Protein AF-A0A132ALQ1-F1 (afdb_monomer)

Mean predicted aligned error: 10.93 Å

Organism: Sarcoptes scabiei (NCBI:txid52283)

Nearest PDB structures (foldseek):
  4yn0-assembly1_B  TM=3.050E-01  e=9.646E+00  Mus musculus

Foldseek 3Di:
DVVLVVLLVCLLVDDCPPDDPVPLQVVLVVLLCLLLDPDCQQPAQDPPVRDGVNNSSVSSVVSNVVDPNSVVSSCVHDDPVSVVSSCVVCPVCVLVVLLVVLVVLLVVLVVVVPFQVDDDPDDDPVNVVVVVVSLVSLQVSLVVLQVCLVPDDPVCLVVVVVCLVSLVVSLPRRSHHPVSSVSSVVSSCSSVVVVVVVVVVD

Radius of gyration: 20.05 Å; Cα contacts (8 Å, |Δi|>4): 166; chains: 1; bounding box: 43×48×50 Å

InterPro domains:
  IPR021906 SWI/SNF-like complex subunit BAF250/Osa [PTHR12656] (2-87)
  IPR033388 SWI/SNF-like complex subunit BAF250, C-terminal [PF12031] (2-87)

Sequence (202 aa):
MNCFVTLSNLSAFLDLTGLSDKIILPLLDGLLHWAICSSAYACDPLPPDNLSCRLQALEILSKLSIKKSNIDLLLATPPFERIETLIILHLDGSIINLIKFIEQCEALNMARGMNYIKPFIYADQQAKDIAQQDLYRFKVAANTIKTLASNCEQSDLCLLKKFENRIVNLAMSPFIHPDVIAILADLAFIITDNHAMIKTKQ

Structure (mmCIF, N/CA/C/O backbone):
data_AF-A0A132ALQ1-F1
#
_entry.id   AF-A0A132ALQ1-F1
#
loop_
_atom_site.group_PDB
_atom_site.id
_atom_site.type_symbol
_atom_site.label_atom_id
_atom_site.label_alt_id
_atom_site.label_comp_id
_atom_site.label_asym_id
_atom_site.label_entity_id
_atom_site.label_seq_id
_atom_site.pdbx_PDB_ins_code
_atom_site.Cartn_x
_atom_site.Cartn_y
_atom_site.Cartn_z
_atom_site.occupancy
_atom_site.B_iso_or_equiv
_atom_site.auth_seq_id
_atom_site.auth_comp_id
_atom_site.auth_asym_id
_atom_site.auth_atom_id
_atom_site.pdbx_PDB_model_num
ATOM 1 N N . MET A 1 1 ? 0.570 -4.724 24.829 1.00 54.47 1 MET A N 1
ATOM 2 C CA . MET A 1 1 ? 1.583 -4.972 23.782 1.00 54.47 1 MET A CA 1
ATOM 3 C C . MET A 1 1 ? 1.299 -6.263 23.001 1.00 54.47 1 MET A C 1
ATOM 5 O O . MET A 1 1 ? 1.156 -6.180 21.793 1.00 54.47 1 MET A O 1
ATOM 9 N N . ASN A 1 2 ? 1.051 -7.412 23.648 1.00 71.31 2 ASN A N 1
ATOM 10 C CA . ASN A 1 2 ? 0.762 -8.685 22.947 1.00 71.31 2 ASN A CA 1
ATOM 11 C C . ASN A 1 2 ? -0.556 -8.714 22.138 1.00 71.31 2 ASN A C 1
ATOM 13 O O . ASN A 1 2 ? -0.670 -9.472 21.175 1.00 71.31 2 ASN A O 1
ATOM 17 N N . CYS A 1 3 ? -1.552 -7.888 22.489 1.00 81.06 3 CYS A N 1
ATOM 18 C CA . CYS A 1 3 ? -2.824 -7.836 21.754 1.00 81.06 3 CYS A CA 1
ATOM 19 C C . CYS A 1 3 ? -2.663 -7.332 20.310 1.00 81.06 3 CYS A C 1
ATOM 21 O O . CYS A 1 3 ? -3.300 -7.868 19.417 1.00 81.06 3 CYS A O 1
ATOM 23 N N . PHE A 1 4 ? -1.795 -6.347 20.054 1.00 82.56 4 PHE A N 1
ATOM 24 C CA . PHE A 1 4 ? -1.574 -5.849 18.690 1.00 82.56 4 PHE A CA 1
ATOM 25 C C . PHE A 1 4 ? -0.851 -6.878 17.823 1.00 82.56 4 PHE A C 1
ATOM 27 O O . PHE A 1 4 ? -1.264 -7.122 16.696 1.00 82.56 4 PHE A O 1
ATOM 34 N N . VAL A 1 5 ? 0.161 -7.552 18.372 1.00 83.50 5 VAL A N 1
ATOM 35 C CA . VAL A 1 5 ? 0.892 -8.615 17.666 1.00 83.50 5 VAL A CA 1
ATOM 36 C C . VAL A 1 5 ? -0.035 -9.780 17.309 1.00 83.50 5 VAL A C 1
ATOM 38 O O . VAL A 1 5 ? -0.083 -10.220 16.162 1.00 83.50 5 VAL A O 1
ATOM 41 N N . THR A 1 6 ? -0.828 -10.255 18.273 1.00 85.00 6 THR A N 1
ATOM 42 C CA . THR A 1 6 ? -1.810 -11.326 18.025 1.00 85.00 6 THR A CA 1
ATOM 43 C C . THR A 1 6 ? -2.861 -10.901 17.004 1.00 85.00 6 THR A C 1
ATOM 45 O O . THR A 1 6 ? -3.165 -11.663 16.087 1.00 85.00 6 THR A O 1
ATOM 48 N N . LEU A 1 7 ? -3.363 -9.670 17.095 1.00 85.94 7 LEU A N 1
ATOM 49 C CA . LEU A 1 7 ? -4.349 -9.158 16.153 1.00 85.94 7 LEU A CA 1
ATOM 50 C C . LEU A 1 7 ? -3.762 -8.919 14.752 1.00 85.94 7 LEU A C 1
ATOM 52 O O . LEU A 1 7 ? -4.453 -9.168 13.771 1.00 85.94 7 LEU A O 1
ATOM 56 N N . SER A 1 8 ? -2.488 -8.536 14.632 1.00 86.62 8 SER A N 1
ATOM 57 C CA . SER A 1 8 ? -1.768 -8.436 13.350 1.00 86.62 8 SER A CA 1
ATOM 58 C C . SER A 1 8 ? -1.633 -9.791 12.652 1.00 86.62 8 SER A C 1
ATOM 60 O O . SER A 1 8 ? -1.704 -9.872 11.424 1.00 86.62 8 SER A O 1
ATOM 62 N N . ASN A 1 9 ? -1.486 -10.875 13.415 1.00 86.38 9 ASN A N 1
ATOM 63 C CA . ASN A 1 9 ? -1.441 -12.225 12.854 1.00 86.38 9 ASN A CA 1
ATOM 64 C C . ASN A 1 9 ? -2.829 -12.726 12.431 1.00 86.38 9 ASN A C 1
ATOM 66 O O . ASN A 1 9 ? -2.957 -13.422 11.425 1.00 86.38 9 ASN A O 1
ATOM 70 N N . LEU A 1 10 ? -3.876 -12.358 13.173 1.00 86.75 10 LEU A N 1
ATOM 71 C CA . LEU A 1 10 ? -5.251 -12.772 12.880 1.00 86.75 10 LEU A CA 1
ATOM 72 C C . LEU A 1 10 ? -5.913 -11.933 11.779 1.00 86.75 10 LEU A C 1
ATOM 74 O O . LEU A 1 10 ? -6.746 -12.451 11.036 1.00 86.75 10 LEU A O 1
ATOM 78 N N . SER A 1 11 ? -5.544 -10.657 11.646 1.00 85.50 11 SER A N 1
ATOM 79 C CA . SER A 1 11 ? -6.193 -9.693 10.747 1.00 85.50 11 SER A CA 1
ATOM 80 C C . SER A 1 11 ? -6.171 -10.108 9.277 1.00 85.50 11 SER A C 1
ATOM 82 O O . SER A 1 11 ? -7.107 -9.790 8.551 1.00 85.50 11 SER A O 1
ATOM 84 N N . ALA A 1 12 ? -5.167 -10.878 8.845 1.00 81.62 12 ALA A N 1
ATOM 85 C CA . ALA A 1 12 ? -5.083 -11.401 7.480 1.00 81.62 12 ALA A CA 1
ATOM 86 C C . ALA A 1 12 ? -6.237 -12.361 7.124 1.00 81.62 12 ALA A C 1
ATOM 88 O O . ALA A 1 12 ? -6.649 -12.440 5.968 1.00 81.62 12 ALA A O 1
ATOM 89 N N . PHE A 1 13 ? -6.7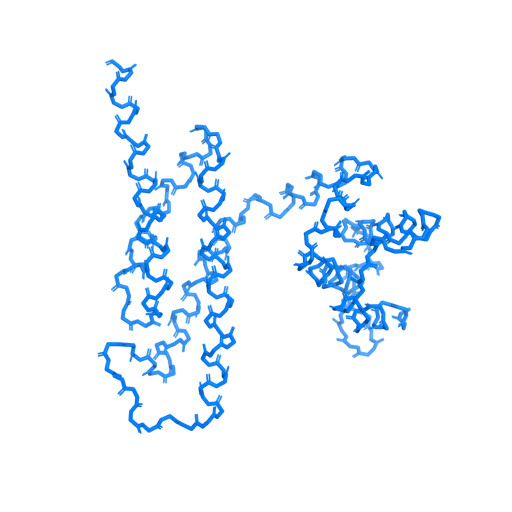81 -13.075 8.112 1.00 84.00 13 PHE A N 1
ATOM 90 C CA . PHE A 1 13 ? -7.867 -14.041 7.914 1.00 84.00 13 PHE A CA 1
ATOM 91 C C . PHE A 1 13 ? -9.229 -13.493 8.339 1.00 84.00 13 PHE A C 1
ATOM 93 O O . PHE A 1 13 ? -10.265 -14.028 7.941 1.00 84.00 13 PHE A O 1
ATOM 100 N N . LEU A 1 14 ? -9.242 -12.404 9.104 1.00 83.62 14 LEU A N 1
ATOM 101 C CA . LEU A 1 14 ? -10.430 -11.876 9.755 1.00 83.62 14 LEU A CA 1
ATOM 102 C C . LEU A 1 14 ? -11.401 -11.263 8.732 1.00 83.62 14 LEU A C 1
ATOM 104 O O . LEU A 1 14 ? -11.031 -10.436 7.898 1.00 83.62 14 LEU A O 1
ATOM 108 N N . ASP A 1 15 ? -12.644 -11.738 8.727 1.00 83.75 15 ASP A N 1
ATOM 109 C CA . ASP A 1 15 ? -13.763 -11.127 8.001 1.00 83.75 15 ASP A CA 1
ATOM 110 C C . ASP A 1 15 ? -14.716 -10.524 9.030 1.00 83.75 15 ASP A C 1
ATOM 112 O O . ASP A 1 15 ? -15.222 -11.238 9.898 1.00 83.75 15 ASP A O 1
ATOM 116 N N . LEU A 1 16 ? -14.905 -9.209 8.978 1.00 81.06 16 LEU A N 1
ATOM 117 C CA . LEU A 1 16 ? -15.698 -8.487 9.968 1.00 81.06 16 LEU A CA 1
ATOM 118 C C . LEU A 1 16 ? -17.204 -8.644 9.719 1.00 81.06 16 LEU A C 1
ATOM 120 O O . LEU A 1 16 ? -17.983 -8.416 10.634 1.00 81.06 16 LEU A O 1
ATOM 124 N N . THR A 1 17 ? -17.627 -9.095 8.535 1.00 79.69 17 THR A N 1
ATOM 125 C CA . THR A 1 17 ? -19.053 -9.209 8.166 1.00 79.69 17 THR A CA 1
ATOM 126 C C . THR A 1 17 ? -19.861 -10.167 9.039 1.00 79.69 17 THR A C 1
ATOM 128 O O . THR A 1 17 ? -21.065 -9.985 9.194 1.00 79.69 17 THR A O 1
ATOM 131 N N . GLY A 1 18 ? -19.215 -11.187 9.611 1.00 77.81 18 GLY A N 1
ATOM 132 C CA . GLY A 1 18 ? -19.865 -12.191 10.458 1.00 77.81 18 GLY A CA 1
ATOM 133 C C . GLY A 1 18 ? -19.866 -11.869 11.955 1.00 77.81 18 GLY A C 1
ATOM 134 O O . GLY A 1 18 ? -20.357 -12.676 12.744 1.00 77.81 18 GLY A O 1
ATOM 135 N N . LEU A 1 19 ? -19.281 -10.743 12.372 1.00 83.62 19 LEU A N 1
ATOM 136 C CA . LEU A 1 19 ? -19.155 -10.371 13.782 1.00 83.62 19 LEU A CA 1
ATOM 137 C C . LEU A 1 19 ? -20.273 -9.411 14.210 1.00 83.62 19 LEU A C 1
ATOM 139 O O . LEU A 1 19 ? -20.909 -8.753 13.398 1.00 83.62 19 LEU A O 1
ATOM 143 N N . SER A 1 20 ? -20.531 -9.333 15.517 1.00 84.19 20 SER A N 1
ATOM 144 C CA . SER A 1 20 ? -21.487 -8.359 16.054 1.00 84.19 20 SER A CA 1
ATOM 145 C C . SER A 1 20 ? -20.884 -6.954 16.063 1.00 84.19 20 SER A C 1
ATOM 147 O O . SER A 1 20 ? -19.728 -6.783 16.460 1.00 84.19 20 SER A O 1
ATOM 149 N N . ASP A 1 21 ? -21.698 -5.941 15.760 1.00 80.88 21 ASP A N 1
ATOM 150 C CA . ASP A 1 21 ? -21.329 -4.516 15.816 1.00 80.88 21 ASP A CA 1
ATOM 151 C C . ASP A 1 21 ? -20.694 -4.105 17.150 1.00 80.88 21 ASP A C 1
ATOM 153 O O . ASP A 1 21 ? -19.801 -3.262 17.193 1.00 80.88 21 ASP A O 1
ATOM 157 N N . LYS A 1 22 ? -21.089 -4.759 18.251 1.00 83.69 22 LYS A N 1
ATOM 158 C CA . LYS A 1 22 ? -20.521 -4.530 19.591 1.00 83.69 22 LYS A CA 1
ATOM 159 C C . LYS A 1 22 ? -19.030 -4.863 19.693 1.00 83.69 22 LYS A C 1
ATOM 161 O O . LYS A 1 22 ? -18.379 -4.401 20.621 1.00 83.69 22 LYS A O 1
ATOM 166 N N . ILE A 1 23 ? -18.508 -5.685 18.785 1.00 83.69 23 ILE A N 1
ATOM 167 C CA . ILE A 1 23 ? -17.098 -6.088 18.718 1.00 83.69 23 ILE A CA 1
ATOM 168 C C . ILE A 1 23 ? -16.389 -5.314 17.605 1.00 83.69 23 ILE A C 1
ATOM 170 O O . ILE A 1 23 ? -15.272 -4.844 17.806 1.00 83.69 23 ILE A O 1
ATOM 174 N N . ILE A 1 24 ? -17.045 -5.158 16.451 1.00 84.12 24 ILE A N 1
ATOM 175 C CA . ILE A 1 24 ? -16.474 -4.487 15.277 1.00 84.12 24 ILE A CA 1
ATOM 176 C C . ILE A 1 24 ? -16.201 -3.013 15.576 1.00 84.12 24 ILE A C 1
ATOM 178 O O . ILE A 1 24 ? -15.091 -2.545 15.331 1.00 84.12 24 ILE A O 1
ATOM 182 N N . LEU A 1 25 ? -17.182 -2.295 16.136 1.00 83.75 25 LEU A N 1
ATOM 183 C CA . LEU A 1 25 ? -17.068 -0.852 16.343 1.00 83.75 25 LEU A CA 1
ATOM 184 C C . LEU A 1 25 ? -15.924 -0.497 17.304 1.00 83.75 25 LEU A C 1
ATOM 186 O O . LEU A 1 25 ? -15.069 0.279 16.893 1.00 83.75 25 LEU A O 1
ATOM 190 N N . PRO A 1 26 ? -15.798 -1.083 18.516 1.00 86.62 26 PRO A N 1
ATOM 191 C CA . PRO A 1 26 ? -14.673 -0.765 19.399 1.00 86.62 26 PRO A CA 1
ATOM 192 C C . PRO A 1 26 ? -13.316 -1.186 18.829 1.00 86.62 26 PRO A C 1
ATOM 194 O O . PRO A 1 26 ? -12.302 -0.549 19.115 1.00 86.62 26 PRO A O 1
ATOM 197 N N . LEU A 1 27 ? -13.280 -2.259 18.030 1.00 86.00 27 LEU A N 1
ATOM 198 C CA . LEU A 1 27 ? -12.052 -2.719 17.391 1.00 86.00 27 LEU A CA 1
ATOM 199 C C . LEU A 1 27 ? -11.568 -1.715 16.338 1.00 86.00 27 LEU A C 1
ATOM 201 O O . LEU A 1 27 ? -10.418 -1.282 16.396 1.00 86.00 27 LEU A O 1
ATOM 205 N N . LEU A 1 28 ? -12.436 -1.338 15.395 1.00 85.00 28 LEU A N 1
ATOM 206 C CA . LEU A 1 28 ? -12.108 -0.369 14.347 1.00 85.00 28 LEU A CA 1
ATOM 207 C C . LEU A 1 28 ? -11.839 1.019 14.935 1.00 85.00 28 LEU A C 1
ATOM 209 O O . LEU A 1 28 ? -10.852 1.654 14.568 1.00 85.00 28 LEU A O 1
ATOM 213 N N . ASP A 1 29 ? -12.651 1.448 15.901 1.00 85.31 29 ASP A N 1
ATOM 214 C CA . ASP A 1 29 ? -12.496 2.723 16.600 1.00 85.31 29 ASP A CA 1
ATOM 215 C C . ASP A 1 29 ? -11.148 2.817 17.329 1.00 85.31 29 ASP A C 1
ATOM 217 O O . ASP A 1 29 ? -10.421 3.807 17.192 1.00 85.31 29 ASP A O 1
ATOM 221 N N . GLY A 1 30 ? -10.766 1.749 18.036 1.00 86.69 30 GLY A N 1
ATOM 222 C CA . GLY A 1 30 ? -9.468 1.638 18.689 1.00 86.69 30 GLY A CA 1
ATOM 223 C C . GLY A 1 30 ? -8.313 1.669 17.688 1.00 86.69 30 GLY A C 1
ATOM 224 O O . GLY A 1 30 ? -7.371 2.438 17.868 1.00 86.69 30 GLY A O 1
ATOM 225 N N . LEU A 1 31 ? -8.377 0.881 16.611 1.00 86.81 31 LEU A N 1
ATOM 226 C CA . LEU A 1 31 ? -7.325 0.849 15.587 1.00 86.81 31 LEU A CA 1
ATOM 227 C C . LEU A 1 31 ? -7.135 2.210 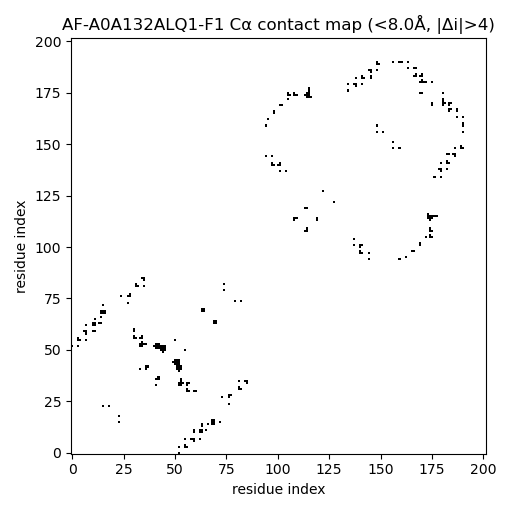14.906 1.00 86.81 31 LEU A C 1
ATOM 229 O O . LEU A 1 31 ? -5.999 2.658 14.757 1.00 86.81 31 LEU A O 1
ATOM 233 N N . LEU A 1 32 ? -8.230 2.891 14.556 1.00 84.62 32 LEU A N 1
ATOM 234 C CA . LEU A 1 32 ? -8.196 4.241 13.991 1.00 84.62 32 LEU A CA 1
ATOM 235 C C . LEU A 1 32 ? -7.618 5.255 14.982 1.00 84.62 32 LEU A C 1
ATOM 237 O O . LEU A 1 32 ? -6.792 6.082 14.602 1.00 84.62 32 LEU A O 1
ATOM 241 N N . HIS A 1 33 ? -8.004 5.176 16.261 1.00 85.69 33 HIS A N 1
ATOM 242 C CA . HIS A 1 33 ? -7.431 6.026 17.302 1.00 85.69 33 HIS A CA 1
ATOM 243 C C . HIS A 1 33 ? -5.910 5.852 17.388 1.00 85.69 33 HIS A C 1
ATOM 245 O O . HIS A 1 33 ? -5.177 6.835 17.306 1.00 85.69 33 HIS A O 1
ATOM 251 N N . TRP A 1 34 ? -5.419 4.613 17.489 1.00 85.69 34 TRP A N 1
ATOM 252 C CA . TRP A 1 34 ? -3.985 4.330 17.602 1.00 85.69 34 TRP A CA 1
ATOM 253 C C . TRP A 1 34 ? -3.186 4.661 16.335 1.00 85.69 34 TRP A C 1
ATOM 255 O O . TRP A 1 34 ? -2.007 4.993 16.444 1.00 85.69 34 TRP A O 1
ATOM 265 N N . ALA A 1 35 ? -3.807 4.622 15.153 1.00 81.06 35 ALA A N 1
ATOM 266 C CA . ALA A 1 35 ? -3.164 5.004 13.895 1.00 81.06 35 ALA A CA 1
ATOM 267 C C . ALA A 1 35 ? -2.870 6.516 13.802 1.00 81.06 35 ALA A C 1
ATOM 269 O O . ALA A 1 35 ? -1.857 6.906 13.223 1.00 81.06 35 ALA A O 1
ATOM 270 N N . ILE A 1 36 ? -3.726 7.360 14.386 1.00 80.06 36 ILE A N 1
ATOM 271 C CA . ILE A 1 36 ? -3.627 8.832 14.296 1.00 80.06 36 ILE A CA 1
ATOM 272 C C . ILE A 1 36 ? -3.024 9.438 15.573 1.00 80.06 36 ILE A C 1
ATOM 274 O O . ILE A 1 36 ? -2.548 10.572 15.567 1.00 80.06 36 ILE A O 1
ATOM 278 N N . CYS A 1 37 ? -3.025 8.692 16.680 1.00 81.56 37 CYS A N 1
ATOM 279 C CA . CYS A 1 37 ? -2.567 9.176 17.975 1.00 81.56 37 CYS A CA 1
ATOM 280 C C . CYS A 1 37 ? -1.122 9.702 17.911 1.00 81.56 37 CYS A C 1
ATOM 282 O O . CYS A 1 37 ? -0.186 8.977 17.572 1.00 81.56 37 CYS A O 1
ATOM 284 N N . SER A 1 38 ? -0.945 10.970 18.284 1.00 73.94 38 SER A N 1
ATOM 285 C CA . SER A 1 38 ? 0.346 11.666 18.368 1.00 73.94 38 SER A CA 1
ATOM 286 C C . SER A 1 38 ? 1.041 11.499 19.725 1.00 73.94 38 SER A C 1
ATOM 288 O O . SER A 1 38 ? 2.097 12.083 19.958 1.00 73.94 38 SER A O 1
ATOM 290 N N . SER A 1 39 ? 0.465 10.701 20.629 1.00 80.81 39 SER A N 1
ATOM 291 C CA . SER A 1 39 ? 1.045 10.420 21.943 1.00 80.81 39 SER A CA 1
ATOM 292 C C . SER A 1 39 ? 2.406 9.732 21.819 1.00 80.81 39 SER A C 1
ATOM 294 O O . SER A 1 39 ? 2.583 8.837 20.989 1.00 80.81 39 SER A O 1
ATOM 296 N N . ALA A 1 40 ? 3.342 10.083 22.707 1.00 74.06 40 ALA A N 1
ATOM 297 C CA . ALA A 1 40 ? 4.637 9.410 22.827 1.00 74.06 40 ALA A CA 1
ATOM 298 C C . ALA A 1 40 ? 4.467 7.887 22.993 1.00 74.06 40 ALA A C 1
ATOM 300 O O . ALA A 1 40 ? 5.130 7.112 22.321 1.00 74.06 40 ALA A O 1
ATOM 301 N N . TYR A 1 41 ? 3.451 7.439 23.741 1.00 72.19 41 TYR A N 1
ATOM 302 C CA . TYR A 1 41 ? 3.136 6.012 23.904 1.00 72.19 41 TYR A CA 1
ATOM 303 C C . TYR A 1 41 ? 2.716 5.291 22.610 1.00 72.19 41 TYR A C 1
ATOM 305 O O . TYR A 1 41 ? 2.817 4.067 22.527 1.00 72.19 41 TYR A O 1
ATOM 313 N N . ALA A 1 42 ? 2.194 6.021 21.621 1.00 70.12 42 ALA A N 1
ATOM 314 C CA . ALA A 1 42 ? 1.789 5.460 20.335 1.00 70.12 42 ALA A CA 1
ATOM 315 C C . ALA A 1 42 ? 2.937 5.474 19.314 1.00 70.12 42 ALA A C 1
ATOM 317 O O . ALA A 1 42 ? 3.024 4.570 18.478 1.00 70.12 42 ALA A O 1
ATOM 318 N N . CYS A 1 43 ? 3.795 6.495 19.388 1.00 71.00 43 CYS A N 1
ATOM 319 C CA . CYS A 1 43 ? 4.892 6.742 18.457 1.00 71.00 43 CYS A CA 1
ATOM 320 C C . CYS A 1 43 ? 6.200 6.055 18.856 1.00 71.00 43 CYS A C 1
ATOM 322 O O . CYS A 1 43 ? 6.954 5.657 17.966 1.00 71.00 43 CYS A O 1
ATOM 324 N N . ASP A 1 44 ? 6.463 5.905 20.152 1.00 77.88 44 ASP A N 1
ATOM 325 C CA . ASP A 1 44 ? 7.738 5.393 20.629 1.00 77.88 44 ASP A CA 1
ATOM 326 C C . ASP A 1 44 ? 7.863 3.887 20.349 1.00 77.88 44 ASP A C 1
ATOM 328 O O . ASP A 1 44 ? 6.911 3.120 20.553 1.00 77.88 44 ASP A O 1
ATOM 332 N N . PRO A 1 45 ? 9.028 3.437 19.851 1.00 73.69 45 PRO A N 1
ATOM 333 C CA . PRO A 1 45 ? 9.301 2.025 19.658 1.00 73.69 45 PRO A CA 1
ATOM 334 C C . PRO A 1 45 ? 9.333 1.331 21.022 1.00 73.69 45 PRO A C 1
ATOM 336 O O . PRO A 1 45 ? 10.165 1.636 21.876 1.00 73.69 45 PRO A O 1
ATOM 339 N N . LEU A 1 46 ? 8.417 0.387 21.230 1.00 68.38 46 LEU A N 1
ATOM 340 C CA . LEU A 1 46 ? 8.367 -0.388 22.464 1.00 68.38 46 LEU A CA 1
ATOM 341 C C . LEU A 1 46 ? 9.300 -1.612 22.333 1.00 68.38 46 LEU A C 1
ATOM 343 O O . LEU A 1 46 ? 9.193 -2.351 21.349 1.00 68.38 46 LEU A O 1
ATOM 347 N N . PRO A 1 47 ? 10.201 -1.870 23.298 1.00 62.34 47 PRO A N 1
ATOM 348 C CA . PRO A 1 47 ? 11.006 -3.092 23.317 1.00 62.34 47 PRO A CA 1
ATOM 349 C C . PRO A 1 47 ? 10.118 -4.318 23.615 1.00 62.34 47 PRO A C 1
ATOM 351 O O . PRO A 1 47 ? 9.220 -4.211 24.456 1.00 62.34 47 PRO A O 1
ATOM 354 N N . PRO A 1 48 ? 10.329 -5.484 22.964 1.00 63.59 48 PRO A N 1
ATOM 355 C CA . PRO A 1 48 ? 11.560 -5.919 22.287 1.00 63.59 48 PRO A CA 1
ATOM 356 C C . PRO A 1 48 ? 11.625 -5.686 20.765 1.00 63.59 48 PRO A C 1
ATOM 358 O O . PRO A 1 48 ? 12.722 -5.690 20.216 1.00 63.59 48 PRO A O 1
ATOM 361 N N . ASP A 1 49 ? 10.492 -5.473 20.086 1.00 62.56 49 ASP A N 1
ATOM 362 C CA . ASP A 1 49 ? 10.426 -5.488 18.611 1.00 62.56 49 ASP A CA 1
ATOM 363 C C . ASP A 1 49 ? 10.745 -4.133 17.951 1.00 62.56 49 ASP A C 1
ATOM 365 O O . ASP A 1 49 ? 10.792 -4.035 16.727 1.00 62.56 49 ASP A O 1
ATOM 369 N N . ASN A 1 50 ? 10.958 -3.067 18.735 1.00 68.19 50 ASN A N 1
ATOM 370 C CA . ASN A 1 50 ? 11.159 -1.689 18.259 1.00 68.19 50 ASN A CA 1
ATOM 371 C C . ASN A 1 50 ? 10.053 -1.175 17.307 1.00 68.19 50 ASN A C 1
ATOM 373 O O . ASN A 1 50 ? 10.247 -0.200 16.580 1.00 68.19 50 ASN A O 1
ATOM 377 N N . LEU A 1 51 ? 8.873 -1.798 17.319 1.00 71.69 51 LEU A N 1
ATOM 378 C CA . LEU A 1 51 ? 7.721 -1.381 16.524 1.00 71.69 51 LEU A CA 1
ATOM 379 C C . LEU A 1 51 ? 6.778 -0.539 17.378 1.00 71.69 51 LEU A C 1
ATOM 381 O O . LEU A 1 51 ? 6.313 -0.976 18.432 1.00 71.69 51 LEU A O 1
ATOM 385 N N . SER A 1 52 ? 6.454 0.659 16.898 1.00 82.12 52 SER A N 1
ATOM 386 C CA . SER A 1 52 ? 5.498 1.537 17.568 1.00 82.12 52 SER A CA 1
ATOM 387 C C . SER A 1 52 ? 4.066 1.008 17.442 1.00 82.12 52 SER A C 1
ATOM 389 O O . SER A 1 52 ? 3.711 0.351 16.456 1.00 82.12 52 SER A O 1
ATOM 391 N N . CYS A 1 53 ? 3.215 1.303 18.430 1.00 81.62 53 CYS A N 1
ATOM 392 C CA . CYS A 1 53 ? 1.798 0.917 18.394 1.00 81.62 53 CYS A CA 1
ATOM 393 C C . CYS A 1 53 ? 1.096 1.480 17.151 1.00 81.62 53 CYS A C 1
ATOM 395 O O . CYS A 1 53 ? 0.244 0.810 16.570 1.00 81.62 53 CYS A O 1
ATOM 397 N N . ARG A 1 54 ? 1.502 2.675 16.704 1.00 82.56 54 ARG A N 1
ATOM 398 C CA . ARG A 1 54 ? 1.002 3.297 15.476 1.00 82.56 54 ARG A CA 1
ATOM 399 C C . ARG A 1 54 ? 1.277 2.442 14.239 1.00 82.56 54 ARG A C 1
ATOM 401 O O . ARG A 1 54 ? 0.380 2.230 13.429 1.00 82.56 54 ARG A O 1
ATOM 408 N N . LEU A 1 55 ? 2.501 1.929 14.095 1.00 80.62 55 LEU A N 1
ATOM 409 C CA . LEU A 1 55 ? 2.866 1.079 12.957 1.00 80.62 55 LEU A CA 1
ATOM 410 C C . LEU A 1 55 ? 2.127 -0.260 12.987 1.00 80.62 55 LEU A C 1
ATOM 412 O O . LEU A 1 55 ? 1.650 -0.708 11.950 1.00 80.62 55 LEU A O 1
ATOM 416 N N . GLN A 1 56 ? 1.968 -0.862 14.167 1.00 85.19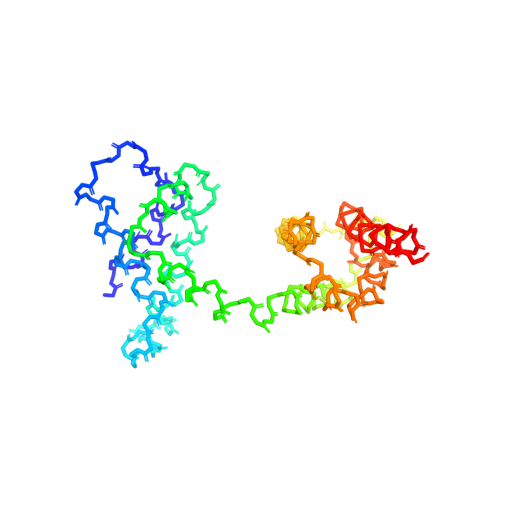 56 GLN A N 1
ATOM 417 C CA . GLN A 1 56 ? 1.214 -2.110 14.312 1.00 85.19 56 GLN A CA 1
ATOM 418 C C . GLN A 1 56 ? -0.275 -1.914 13.984 1.00 85.19 56 GLN A C 1
ATOM 420 O O . GLN A 1 56 ? -0.864 -2.736 13.286 1.00 85.19 56 GLN A O 1
ATOM 425 N N . ALA A 1 57 ? -0.880 -0.804 14.423 1.00 86.06 57 ALA A N 1
ATOM 426 C CA . ALA A 1 57 ? -2.254 -0.453 14.066 1.00 86.06 57 ALA A CA 1
ATOM 427 C C . ALA A 1 57 ? -2.419 -0.254 12.549 1.00 86.06 57 ALA A C 1
ATOM 429 O O . ALA A 1 57 ? -3.367 -0.776 11.965 1.00 86.06 57 ALA A O 1
ATOM 430 N N . LEU A 1 58 ? -1.471 0.427 11.893 1.00 82.44 58 LEU A N 1
ATOM 431 C CA . LEU A 1 58 ? -1.468 0.589 10.435 1.00 82.44 58 LEU A CA 1
ATOM 432 C C . LEU A 1 58 ? -1.288 -0.740 9.693 1.00 82.44 58 LEU A C 1
ATOM 434 O O . LEU A 1 58 ? -1.949 -0.967 8.682 1.00 82.44 58 LEU A O 1
ATOM 438 N N . GLU A 1 59 ? -0.439 -1.640 10.188 1.00 83.81 59 GLU A N 1
ATOM 439 C CA . GLU A 1 59 ? -0.266 -2.972 9.604 1.00 83.81 59 GLU A CA 1
ATOM 440 C C . GLU A 1 59 ? -1.570 -3.778 9.668 1.00 83.81 59 GLU A C 1
ATOM 442 O O . GLU A 1 59 ? -1.995 -4.375 8.677 1.00 83.81 59 GLU A O 1
ATOM 447 N N . ILE A 1 60 ? -2.239 -3.751 10.821 1.00 86.75 60 ILE A N 1
ATOM 448 C CA . ILE A 1 60 ? -3.537 -4.396 11.015 1.00 86.75 60 ILE A CA 1
ATOM 449 C C . ILE A 1 60 ? -4.579 -3.812 10.063 1.00 86.75 60 ILE A C 1
ATOM 451 O O . ILE A 1 60 ? -5.268 -4.573 9.387 1.00 86.75 60 ILE A O 1
ATOM 455 N N . LEU A 1 61 ? -4.698 -2.483 10.002 1.00 84.88 61 LEU A N 1
ATOM 456 C CA . LEU A 1 61 ? -5.654 -1.817 9.118 1.00 84.88 61 LEU A CA 1
ATOM 457 C C . LEU A 1 61 ? -5.370 -2.138 7.647 1.00 84.88 61 LEU A C 1
ATOM 459 O O . LEU A 1 61 ? -6.304 -2.395 6.890 1.00 84.88 61 LEU A O 1
ATOM 463 N N . SER A 1 62 ? -4.096 -2.198 7.253 1.00 83.69 62 SER A N 1
ATOM 464 C CA . SER A 1 62 ? -3.671 -2.578 5.902 1.00 83.69 62 SER A CA 1
ATOM 465 C C . SER A 1 62 ? -4.092 -4.010 5.558 1.00 83.69 62 SER A C 1
ATOM 467 O O . SER A 1 62 ? -4.696 -4.242 4.512 1.00 83.69 62 SER A O 1
ATOM 469 N N . LYS A 1 63 ? -3.874 -4.965 6.473 1.00 85.31 63 LYS A N 1
ATOM 470 C CA . LYS A 1 63 ? -4.304 -6.365 6.310 1.00 85.31 63 LYS A CA 1
ATOM 471 C C . LYS A 1 63 ? -5.827 -6.500 6.248 1.00 85.31 63 LYS A C 1
ATOM 473 O O . LYS A 1 63 ? -6.336 -7.215 5.388 1.00 85.31 63 LYS A O 1
ATOM 478 N N . LEU A 1 64 ? -6.560 -5.788 7.107 1.00 85.56 64 LEU A N 1
ATOM 479 C CA . LEU A 1 64 ? -8.027 -5.783 7.078 1.00 85.56 64 LEU A CA 1
ATOM 480 C C . LEU A 1 64 ? -8.565 -5.197 5.768 1.00 85.56 64 LEU A C 1
ATOM 482 O O . LEU A 1 64 ? -9.519 -5.746 5.218 1.00 85.56 64 LEU A O 1
ATOM 486 N N . SER A 1 65 ? -7.920 -4.152 5.242 1.00 84.56 65 SER A N 1
ATOM 487 C CA . SER A 1 65 ? -8.297 -3.471 3.994 1.00 84.56 65 SER A CA 1
ATOM 488 C C . SER A 1 65 ? -8.092 -4.317 2.732 1.00 84.56 65 SER A C 1
ATOM 490 O O . SER A 1 65 ? -8.518 -3.921 1.654 1.00 84.56 65 SER A O 1
ATOM 492 N N . ILE A 1 66 ? -7.484 -5.504 2.828 1.00 83.94 66 ILE A N 1
ATOM 493 C CA . ILE A 1 66 ? -7.410 -6.437 1.694 1.00 83.94 66 ILE A CA 1
ATOM 494 C C . ILE A 1 66 ? -8.819 -6.915 1.299 1.00 83.94 66 ILE A C 1
ATOM 496 O O . ILE A 1 66 ? -9.091 -7.150 0.120 1.00 83.94 66 ILE A O 1
ATOM 500 N N . LYS A 1 67 ? -9.737 -7.041 2.268 1.00 83.06 67 LYS A N 1
ATOM 501 C CA . LYS A 1 67 ? -11.127 -7.439 2.016 1.00 83.06 67 LYS A CA 1
ATOM 502 C C . LYS A 1 67 ? -12.008 -6.204 1.845 1.00 83.06 67 LYS A C 1
ATOM 504 O O . LYS A 1 67 ? -12.109 -5.379 2.748 1.00 83.06 67 LYS A O 1
ATOM 509 N N . LYS A 1 68 ? -12.722 -6.124 0.717 1.00 80.94 68 LYS A N 1
ATOM 510 C CA . LYS A 1 68 ? -13.630 -5.004 0.410 1.00 80.94 68 LYS A CA 1
ATOM 511 C C . LYS A 1 68 ? -14.717 -4.807 1.473 1.00 80.94 68 LYS A C 1
ATOM 513 O O . LYS A 1 68 ? -14.980 -3.680 1.866 1.00 80.94 68 LYS A O 1
ATOM 518 N N . SER A 1 69 ? -15.268 -5.899 1.998 1.00 83.25 69 SER A N 1
ATOM 519 C CA . SER A 1 69 ? -16.280 -5.859 3.056 1.00 83.25 69 SER A CA 1
ATOM 520 C C . SER A 1 69 ? -15.799 -5.157 4.331 1.00 83.25 69 SER A C 1
ATOM 522 O O . SER A 1 69 ? -16.540 -4.397 4.947 1.00 83.25 69 SER A O 1
ATOM 524 N N . ASN A 1 70 ? -14.538 -5.374 4.710 1.00 85.31 70 ASN A N 1
ATOM 525 C CA . ASN A 1 70 ? -13.926 -4.715 5.858 1.00 85.31 70 ASN A CA 1
ATOM 526 C C . ASN A 1 70 ? -13.697 -3.217 5.594 1.00 85.31 70 ASN A C 1
ATOM 528 O O . ASN A 1 70 ? -13.797 -2.431 6.531 1.00 85.31 70 ASN A O 1
ATOM 532 N N . ILE A 1 71 ? -13.408 -2.817 4.346 1.00 82.81 71 ILE A N 1
ATOM 533 C CA . ILE A 1 71 ? -13.281 -1.400 3.961 1.00 82.81 71 ILE A CA 1
ATOM 534 C C . ILE A 1 71 ? -14.631 -0.696 4.089 1.00 82.81 71 ILE A C 1
ATOM 536 O O . ILE A 1 71 ? -14.690 0.387 4.663 1.00 82.81 71 ILE A O 1
ATOM 540 N N . ASP A 1 72 ? -15.709 -1.314 3.607 1.00 84.44 72 ASP A N 1
ATOM 541 C CA . ASP A 1 72 ? -17.051 -0.730 3.695 1.00 84.44 72 ASP A CA 1
ATOM 542 C C . ASP A 1 72 ? -17.443 -0.489 5.165 1.00 84.44 72 ASP A C 1
ATOM 544 O O . ASP A 1 72 ? -17.960 0.572 5.514 1.00 84.44 72 ASP A O 1
ATOM 548 N N . LEU A 1 73 ? -17.106 -1.433 6.053 1.00 82.94 73 LEU A N 1
ATOM 549 C CA . LEU A 1 73 ? -17.296 -1.292 7.499 1.00 82.94 73 LEU A CA 1
ATOM 550 C C . LEU A 1 73 ? -16.382 -0.223 8.113 1.00 82.94 73 LEU A C 1
ATOM 552 O O . LEU A 1 73 ? -16.839 0.563 8.938 1.00 82.94 73 LEU A O 1
ATOM 556 N N . LEU A 1 74 ? -15.114 -0.150 7.694 1.00 82.56 74 LEU A N 1
ATOM 557 C CA . LEU A 1 74 ? -14.176 0.884 8.140 1.00 82.56 74 LEU A CA 1
ATOM 558 C C . LEU A 1 74 ? -14.703 2.283 7.800 1.00 82.56 74 LEU A C 1
ATOM 560 O O . LEU A 1 74 ? -14.735 3.144 8.674 1.00 82.56 74 LEU A O 1
ATOM 564 N N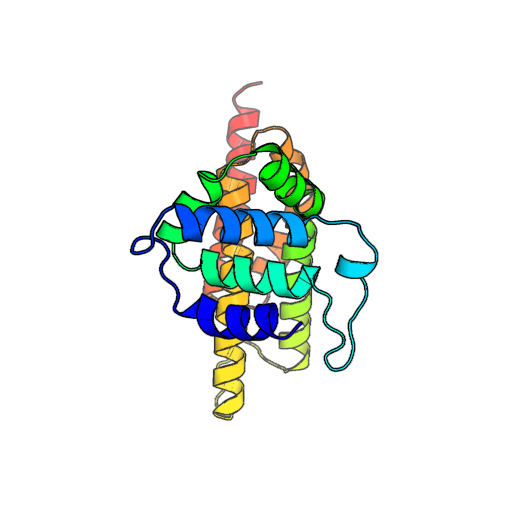 . LEU A 1 75 ? -15.182 2.480 6.571 1.00 78.88 75 LEU A N 1
ATOM 565 C CA . LEU A 1 75 ? -15.763 3.742 6.105 1.00 78.88 75 LEU A CA 1
ATOM 566 C C . LEU A 1 75 ? -17.106 4.066 6.772 1.00 78.88 75 LEU A C 1
ATOM 568 O O . LEU A 1 75 ? -17.442 5.237 6.927 1.00 78.88 75 LEU A O 1
ATOM 572 N N . ALA A 1 76 ? -17.858 3.049 7.200 1.00 80.31 76 ALA A N 1
ATOM 573 C CA . ALA A 1 76 ? -19.087 3.223 7.968 1.00 80.31 76 ALA A CA 1
ATOM 574 C C . ALA A 1 76 ? -18.839 3.553 9.454 1.00 80.31 76 ALA A C 1
ATOM 576 O O . ALA A 1 76 ? -19.793 3.871 10.167 1.00 80.31 76 ALA A O 1
ATOM 577 N N . THR A 1 77 ? -17.590 3.488 9.939 1.00 73.75 77 THR A N 1
ATOM 578 C CA . THR A 1 77 ? -17.269 3.750 11.351 1.00 73.75 77 THR A CA 1
ATOM 579 C C . THR A 1 77 ? -17.218 5.264 11.609 1.00 73.75 77 THR A C 1
ATOM 581 O O . THR A 1 77 ? -16.357 5.949 11.053 1.00 73.75 77 THR A O 1
ATOM 584 N N . PRO A 1 78 ? -18.088 5.831 12.464 1.00 67.62 78 PRO A N 1
ATOM 585 C CA . PRO A 1 78 ? -17.940 7.217 12.904 1.00 67.62 78 PRO A CA 1
ATOM 586 C C . PRO A 1 78 ? -16.734 7.350 13.853 1.00 67.62 78 PRO A C 1
ATOM 588 O O . PRO A 1 78 ? -16.454 6.407 14.597 1.00 67.62 78 PRO A O 1
ATOM 591 N N . PRO A 1 79 ? -16.052 8.511 13.932 1.00 68.56 79 PRO A N 1
ATOM 592 C CA . PRO A 1 79 ? -16.253 9.775 13.222 1.00 68.56 79 PRO A CA 1
ATOM 593 C C . PRO A 1 79 ? -15.400 9.906 11.947 1.00 68.56 79 PRO A C 1
ATOM 595 O O . PRO A 1 79 ? -14.216 9.563 11.930 1.00 68.56 79 PRO A O 1
ATOM 598 N N . PHE A 1 80 ? -15.988 10.513 10.912 1.00 69.38 80 PHE A N 1
ATOM 599 C CA . PHE A 1 80 ? -15.347 10.744 9.611 1.00 69.38 80 PHE A CA 1
ATOM 600 C C . PHE A 1 80 ? -14.073 11.602 9.703 1.00 69.38 80 PHE A C 1
ATOM 602 O O . PHE A 1 80 ? -13.106 11.327 9.000 1.00 69.38 80 PHE A O 1
ATOM 609 N N . GLU A 1 81 ? -14.020 12.552 10.644 1.00 66.38 81 GLU A N 1
ATOM 610 C CA . GLU A 1 81 ? -12.856 13.423 10.883 1.00 66.38 81 GLU A CA 1
ATOM 611 C C . GLU A 1 81 ? -11.553 12.641 11.111 1.00 66.38 81 GLU A C 1
ATOM 613 O O . GLU A 1 81 ? -10.475 13.087 10.724 1.00 66.38 81 GLU A O 1
ATOM 618 N N . ARG A 1 82 ? -11.621 11.447 11.720 1.00 67.56 82 ARG A N 1
ATOM 619 C CA . ARG A 1 82 ? -10.432 10.609 11.937 1.00 67.56 82 ARG A CA 1
ATOM 620 C C . ARG A 1 82 ? -9.949 9.968 10.644 1.00 67.56 82 ARG A C 1
ATOM 622 O O . ARG A 1 82 ? -8.750 9.958 10.381 1.00 67.56 82 ARG A O 1
ATOM 629 N N . ILE A 1 83 ? -10.870 9.470 9.827 1.00 67.56 83 ILE A N 1
ATOM 630 C CA . ILE A 1 83 ? -10.543 8.918 8.511 1.00 67.56 83 ILE A CA 1
ATOM 631 C C . ILE A 1 83 ? -9.944 10.022 7.642 1.00 67.56 83 ILE A C 1
ATOM 633 O O . ILE A 1 83 ? -8.892 9.817 7.049 1.00 67.56 83 ILE A O 1
ATOM 637 N N . GLU A 1 84 ? -10.545 11.209 7.655 1.00 65.56 84 GLU A N 1
ATOM 638 C CA . GLU A 1 84 ? -10.047 12.384 6.949 1.00 65.56 84 GLU A CA 1
ATOM 639 C C . GLU A 1 84 ? -8.659 12.805 7.445 1.00 65.56 84 GLU A C 1
ATOM 641 O O . GLU A 1 84 ? -7.767 13.014 6.636 1.00 65.56 84 GLU A O 1
ATOM 646 N N . THR A 1 85 ? -8.414 12.829 8.757 1.00 62.28 85 THR A N 1
ATOM 647 C CA . THR A 1 85 ? -7.093 13.165 9.314 1.00 62.28 85 THR A CA 1
ATOM 648 C C . THR A 1 85 ? -6.032 12.128 8.935 1.00 62.28 85 THR A C 1
ATOM 650 O O . THR A 1 85 ? -4.913 12.504 8.593 1.00 62.28 85 THR A O 1
ATOM 653 N N . LEU A 1 86 ? -6.366 10.830 8.952 1.00 65.50 86 LEU A N 1
ATOM 654 C CA . LEU A 1 86 ? -5.477 9.758 8.487 1.00 65.50 86 LEU A CA 1
ATOM 655 C C . LEU A 1 86 ? -5.157 9.947 7.001 1.00 65.50 86 LEU A C 1
ATOM 657 O O . LEU A 1 86 ? -3.997 9.915 6.602 1.00 65.50 86 LEU A O 1
ATOM 661 N N . ILE A 1 87 ? -6.188 10.185 6.197 1.00 65.50 87 ILE A N 1
ATOM 662 C CA . ILE A 1 87 ? -6.098 10.448 4.766 1.00 65.50 87 ILE A CA 1
ATOM 663 C C . ILE A 1 87 ? -5.208 11.678 4.527 1.00 65.50 87 ILE A C 1
ATOM 665 O O . ILE A 1 87 ? -4.159 11.522 3.919 1.00 65.50 87 ILE A O 1
ATOM 669 N N . ILE A 1 88 ? -5.517 12.849 5.085 1.00 59.69 88 ILE A N 1
ATOM 670 C CA . ILE A 1 88 ? -4.766 14.105 4.915 1.00 59.69 88 ILE A CA 1
ATOM 671 C C . ILE A 1 88 ? -3.301 13.968 5.356 1.00 59.69 88 ILE A C 1
ATOM 673 O O . ILE A 1 88 ? -2.403 14.260 4.566 1.00 59.69 88 ILE A O 1
ATOM 677 N N . LEU A 1 89 ? -3.036 13.444 6.564 1.00 57.78 89 LEU A N 1
ATOM 678 C CA . LEU A 1 89 ? -1.668 13.227 7.069 1.00 57.78 89 LEU A CA 1
ATOM 679 C C . LEU A 1 89 ? -0.825 12.358 6.129 1.00 57.78 89 LEU A C 1
ATOM 681 O O . LEU A 1 89 ? 0.393 12.530 6.047 1.00 57.78 89 LEU A O 1
ATOM 685 N N . HIS A 1 90 ? -1.456 11.406 5.440 1.00 59.44 90 HIS A N 1
ATOM 686 C CA . HIS A 1 90 ? -0.782 10.517 4.503 1.00 59.44 90 HIS A CA 1
ATOM 687 C C . HIS A 1 90 ? -0.838 11.002 3.044 1.00 59.44 90 HIS A C 1
ATOM 689 O O . HIS A 1 90 ? -0.002 10.567 2.247 1.00 59.44 90 HIS A O 1
ATOM 695 N N . LEU A 1 91 ? -1.754 11.909 2.682 1.00 60.19 91 LEU A N 1
ATOM 696 C CA . LEU A 1 91 ? -1.987 12.347 1.305 1.00 60.19 91 LEU A CA 1
ATOM 697 C C . LEU A 1 91 ? -1.122 13.513 0.845 1.00 60.19 91 LEU A C 1
ATOM 699 O O . LEU A 1 91 ? -0.752 13.480 -0.331 1.00 60.19 91 LEU A O 1
ATOM 703 N N . ASP A 1 92 ? -0.696 14.425 1.730 1.00 56.41 92 ASP A N 1
ATOM 704 C CA . ASP A 1 92 ? 0.095 15.636 1.394 1.00 56.41 92 ASP A CA 1
ATOM 705 C C . ASP A 1 92 ? 1.468 15.370 0.730 1.00 56.41 92 ASP A C 1
ATOM 707 O O . ASP A 1 92 ? 2.196 16.276 0.324 1.00 56.41 92 ASP A O 1
ATOM 711 N N . GLY A 1 93 ? 1.825 14.104 0.541 1.00 68.25 93 GLY A N 1
ATOM 712 C CA . GLY A 1 93 ? 2.907 13.671 -0.338 1.00 68.25 93 GLY A CA 1
ATOM 713 C C . GLY A 1 93 ? 2.739 12.238 -0.834 1.00 68.25 93 GLY A C 1
ATOM 714 O O . GLY A 1 93 ? 3.719 11.639 -1.270 1.00 68.25 93 GLY A O 1
ATOM 715 N N . SER A 1 94 ? 1.532 11.665 -0.759 1.00 75.25 94 SER A N 1
ATOM 716 C CA . SER A 1 94 ? 1.255 10.254 -1.080 1.00 75.25 94 SER A CA 1
ATOM 717 C C . SER A 1 94 ? 1.723 9.879 -2.483 1.00 75.25 94 SER A C 1
ATOM 719 O O . SER A 1 94 ? 2.516 8.956 -2.641 1.00 75.25 94 SER A O 1
ATOM 721 N N . ILE A 1 95 ? 1.307 10.644 -3.495 1.00 76.88 95 ILE A N 1
ATOM 722 C CA . ILE A 1 95 ? 1.686 10.436 -4.897 1.00 76.88 95 ILE A CA 1
ATOM 723 C C . ILE A 1 95 ? 3.210 10.494 -5.050 1.00 76.88 95 ILE A C 1
ATOM 725 O O . ILE A 1 95 ? 3.809 9.625 -5.676 1.00 76.88 95 ILE A O 1
ATOM 729 N N . ILE A 1 96 ? 3.860 11.478 -4.424 1.00 81.31 96 ILE A N 1
ATOM 730 C CA . ILE A 1 96 ? 5.319 11.645 -4.468 1.00 81.31 96 ILE A CA 1
ATOM 731 C C . ILE A 1 96 ? 6.016 10.441 -3.846 1.00 81.31 96 ILE A C 1
ATOM 733 O O . ILE A 1 96 ? 7.000 9.954 -4.399 1.00 81.31 96 ILE A O 1
ATOM 737 N N . ASN A 1 97 ? 5.522 9.973 -2.704 1.00 82.75 97 ASN A N 1
ATOM 738 C CA . ASN A 1 97 ? 6.078 8.841 -1.978 1.00 82.75 97 ASN A CA 1
ATOM 739 C C . ASN A 1 97 ? 5.868 7.531 -2.741 1.00 82.75 97 ASN A C 1
ATOM 741 O O . ASN A 1 97 ? 6.788 6.724 -2.795 1.00 82.75 97 ASN A O 1
ATOM 745 N N . LEU A 1 98 ? 4.715 7.347 -3.390 1.00 85.56 98 LEU A N 1
ATOM 746 C CA . LEU A 1 98 ? 4.446 6.193 -4.250 1.00 85.56 98 LEU A CA 1
ATOM 747 C C . LEU A 1 98 ? 5.344 6.200 -5.495 1.00 85.56 98 LEU A C 1
ATOM 749 O O . LEU A 1 98 ? 5.918 5.171 -5.834 1.00 85.56 98 LEU A O 1
ATOM 753 N N . ILE A 1 99 ? 5.545 7.356 -6.134 1.00 85.31 99 ILE A N 1
ATOM 754 C CA . ILE A 1 99 ? 6.478 7.481 -7.266 1.00 85.31 99 ILE A CA 1
ATOM 755 C C . ILE A 1 99 ? 7.915 7.212 -6.810 1.00 85.31 99 ILE A C 1
ATOM 757 O O . ILE A 1 99 ? 8.618 6.430 -7.440 1.00 85.31 99 ILE A O 1
ATOM 761 N N . LYS A 1 100 ? 8.343 7.796 -5.682 1.00 86.81 100 LYS A N 1
ATOM 762 C CA . LYS A 1 100 ? 9.665 7.526 -5.091 1.00 86.81 100 LYS A CA 1
ATOM 763 C C . LYS A 1 100 ? 9.844 6.050 -4.746 1.00 86.81 100 LYS A C 1
ATOM 765 O O . LYS A 1 100 ? 10.929 5.517 -4.940 1.00 86.81 100 LYS A O 1
ATOM 770 N N . PHE A 1 101 ? 8.802 5.391 -4.246 1.00 88.88 101 PHE A N 1
ATOM 771 C CA . PHE A 1 101 ? 8.828 3.958 -3.977 1.00 88.88 101 PHE A CA 1
ATOM 772 C C . PHE A 1 101 ? 9.080 3.162 -5.262 1.00 88.88 101 PHE A C 1
ATOM 774 O O . PHE A 1 101 ? 9.938 2.285 -5.253 1.00 88.88 101 PHE A O 1
ATOM 781 N N . ILE A 1 102 ? 8.405 3.497 -6.369 1.00 86.62 102 ILE A N 1
ATOM 782 C CA . ILE A 1 102 ? 8.613 2.843 -7.673 1.00 86.62 102 ILE A CA 1
ATOM 783 C C . ILE A 1 102 ? 10.031 3.114 -8.215 1.00 86.62 102 ILE A C 1
ATOM 785 O O . ILE A 1 102 ? 10.674 2.186 -8.695 1.00 86.62 102 ILE A O 1
ATOM 789 N N . GLU A 1 103 ? 10.563 4.332 -8.073 1.00 88.19 103 GLU A N 1
ATOM 790 C CA . GLU A 1 103 ? 11.950 4.667 -8.457 1.00 88.19 103 GLU A CA 1
ATOM 791 C C . GLU A 1 103 ? 12.995 3.899 -7.630 1.00 88.19 103 GLU A C 1
ATOM 793 O O . GLU A 1 103 ? 13.976 3.387 -8.165 1.00 88.19 103 GLU A O 1
ATOM 798 N N . GLN A 1 104 ? 12.800 3.782 -6.313 1.00 87.94 104 GLN A N 1
ATOM 799 C CA . GLN A 1 104 ? 13.692 3.002 -5.442 1.00 87.94 104 GLN A CA 1
ATOM 800 C C . GLN A 1 104 ? 13.689 1.523 -5.821 1.00 87.94 104 GLN A C 1
ATOM 802 O O . GLN A 1 104 ? 14.723 0.859 -5.848 1.00 87.94 104 GLN A O 1
ATOM 807 N N . CYS A 1 105 ? 12.502 1.026 -6.123 1.00 83.62 105 CYS A N 1
ATOM 808 C CA . CYS A 1 105 ? 12.246 -0.313 -6.594 1.00 83.62 105 CYS A CA 1
ATOM 809 C C . CYS A 1 105 ? 12.932 -0.600 -7.948 1.00 83.62 105 CYS A C 1
ATOM 811 O O . CYS A 1 105 ? 13.580 -1.636 -8.106 1.00 83.62 105 CYS A O 1
ATOM 813 N N . GLU A 1 106 ? 12.873 0.339 -8.895 1.00 86.56 106 GLU A N 1
ATOM 814 C CA . GLU A 1 106 ? 13.629 0.291 -10.152 1.00 86.56 106 GLU A CA 1
ATOM 815 C C . GLU A 1 106 ? 15.147 0.262 -9.902 1.00 86.56 106 GLU A C 1
ATOM 817 O O . GLU A 1 106 ? 15.844 -0.606 -10.430 1.00 86.56 106 GLU A O 1
ATOM 822 N N . ALA A 1 107 ? 15.664 1.168 -9.065 1.00 85.94 107 ALA A N 1
ATOM 823 C CA . ALA A 1 107 ? 17.088 1.238 -8.733 1.00 85.94 107 ALA A CA 1
ATOM 824 C C . ALA A 1 107 ? 17.596 -0.060 -8.081 1.00 85.94 107 ALA A C 1
ATOM 826 O O . ALA A 1 107 ? 18.714 -0.510 -8.337 1.00 85.94 107 ALA A O 1
ATOM 827 N N . LEU A 1 108 ? 16.755 -0.701 -7.272 1.00 82.38 108 LEU A N 1
ATOM 828 C CA . LEU A 1 108 ? 17.049 -1.984 -6.650 1.00 82.38 108 LEU A CA 1
ATOM 829 C C . LEU A 1 108 ? 17.039 -3.137 -7.669 1.00 82.38 108 LEU A C 1
ATOM 831 O O . LEU A 1 108 ? 17.928 -3.989 -7.618 1.00 82.38 108 LEU A O 1
ATOM 835 N N . ASN A 1 109 ? 16.124 -3.143 -8.643 1.00 80.88 109 ASN A N 1
ATOM 836 C CA . ASN A 1 109 ? 16.163 -4.097 -9.759 1.00 80.88 109 ASN A CA 1
ATOM 837 C C . ASN A 1 109 ? 17.412 -3.904 -10.629 1.00 80.88 109 ASN A C 1
ATOM 839 O O . ASN A 1 109 ? 18.047 -4.886 -11.019 1.00 80.88 109 ASN A O 1
ATOM 843 N N . MET A 1 110 ? 17.814 -2.654 -10.872 1.00 82.94 110 MET A N 1
ATOM 844 C CA . MET A 1 110 ? 19.064 -2.328 -11.558 1.00 82.94 110 MET A CA 1
ATOM 845 C C . MET A 1 110 ? 20.278 -2.874 -10.794 1.00 82.94 110 MET A C 1
ATOM 847 O O . MET A 1 110 ? 21.117 -3.545 -11.392 1.00 82.94 110 MET A O 1
ATOM 851 N N . ALA A 1 111 ? 20.347 -2.669 -9.473 1.00 81.06 111 ALA A N 1
ATOM 852 C CA . ALA A 1 111 ? 21.427 -3.191 -8.629 1.00 81.06 111 ALA A CA 1
ATOM 853 C C . ALA A 1 111 ? 21.485 -4.729 -8.613 1.00 81.06 111 ALA A C 1
ATOM 855 O O . ALA A 1 111 ? 22.566 -5.311 -8.548 1.00 81.06 111 ALA A O 1
ATOM 856 N N . ARG A 1 112 ? 20.330 -5.397 -8.716 1.00 76.50 112 ARG A N 1
ATOM 857 C CA . ARG A 1 112 ? 20.224 -6.861 -8.845 1.00 76.50 112 ARG A CA 1
ATOM 858 C C . ARG A 1 112 ? 20.514 -7.375 -10.264 1.00 76.50 112 ARG A C 1
ATOM 860 O O . ARG A 1 112 ? 20.509 -8.584 -10.477 1.00 76.50 112 ARG A O 1
ATOM 867 N N . GLY A 1 113 ? 20.728 -6.490 -11.241 1.00 72.38 113 GLY A N 1
ATOM 868 C CA . GLY A 1 113 ? 20.899 -6.859 -12.650 1.00 72.38 113 GLY A CA 1
ATOM 869 C C . GLY A 1 113 ? 19.627 -7.419 -13.301 1.00 72.38 113 GLY A C 1
ATOM 870 O O . GLY A 1 113 ? 19.705 -8.079 -14.336 1.00 72.38 113 GLY A O 1
ATOM 871 N N . MET A 1 114 ? 18.456 -7.174 -12.702 1.00 70.94 114 MET A N 1
ATOM 872 C CA . MET A 1 114 ? 17.157 -7.659 -13.166 1.00 70.94 114 MET A CA 1
ATOM 873 C C . MET A 1 114 ? 16.669 -6.852 -14.370 1.00 70.94 114 MET A C 1
ATOM 875 O O . MET A 1 114 ? 15.921 -5.888 -14.231 1.00 70.94 114 MET A O 1
ATOM 879 N N . ASN A 1 115 ? 17.107 -7.245 -15.565 1.00 72.12 115 ASN A N 1
ATOM 880 C CA . ASN A 1 115 ? 16.641 -6.663 -16.819 1.00 72.12 115 ASN A CA 1
ATOM 881 C C . ASN A 1 115 ? 15.504 -7.511 -17.406 1.00 72.12 115 ASN A C 1
ATOM 883 O O . ASN A 1 115 ? 15.720 -8.660 -17.787 1.00 72.12 115 ASN A O 1
ATOM 887 N N . TYR A 1 116 ? 14.305 -6.937 -17.514 1.00 71.62 116 TYR A N 1
ATOM 888 C CA . TYR A 1 116 ? 13.123 -7.655 -18.002 1.00 71.62 116 TYR A CA 1
ATOM 889 C C . TYR A 1 116 ? 13.059 -7.766 -19.537 1.00 71.62 116 TYR A C 1
ATOM 891 O O . TYR A 1 116 ? 12.236 -8.512 -20.060 1.00 71.62 116 TYR A O 1
ATOM 899 N N . ILE A 1 117 ? 13.953 -7.090 -20.269 1.00 64.75 117 ILE A N 1
ATOM 900 C CA . ILE A 1 117 ? 14.071 -7.172 -21.736 1.00 64.75 117 ILE A CA 1
ATOM 901 C C . ILE A 1 117 ? 14.890 -8.403 -22.169 1.00 64.75 117 ILE A C 1
ATOM 903 O O . ILE A 1 117 ? 14.695 -8.928 -23.265 1.00 64.75 117 ILE A O 1
ATOM 907 N N . LYS A 1 118 ? 15.793 -8.907 -21.315 1.00 61.16 118 LYS A N 1
ATOM 908 C CA . LYS A 1 118 ? 16.538 -10.155 -21.552 1.00 61.16 118 LYS A CA 1
ATOM 909 C C . LYS A 1 118 ? 16.114 -11.198 -20.515 1.00 61.16 118 LYS A C 1
ATOM 911 O O . LYS A 1 118 ? 16.534 -11.088 -19.366 1.00 61.16 118 LYS A O 1
ATOM 916 N N . PRO A 1 119 ? 15.301 -12.204 -20.883 1.00 54.47 119 PRO A N 1
ATOM 917 C CA . PRO A 1 119 ? 14.779 -13.154 -19.911 1.00 54.47 119 PRO A CA 1
ATOM 918 C C . PRO A 1 119 ? 15.917 -13.927 -19.230 1.00 54.47 119 PRO A C 1
ATOM 920 O O . PRO A 1 119 ? 16.820 -14.454 -19.880 1.00 54.47 119 PRO A O 1
ATOM 923 N N . PHE A 1 120 ? 15.868 -13.965 -17.899 1.00 56.62 120 PHE A N 1
ATOM 924 C CA . PHE A 1 120 ? 16.825 -14.648 -17.030 1.00 56.62 120 PHE A CA 1
ATOM 925 C C . PHE A 1 120 ? 16.816 -16.162 -17.293 1.00 56.62 120 PHE A C 1
ATOM 927 O O . PHE A 1 120 ? 15.876 -16.856 -16.914 1.00 56.62 120 PHE A O 1
ATOM 934 N N . ILE A 1 121 ? 17.882 -16.693 -17.898 1.00 53.81 121 ILE A N 1
ATOM 935 C CA . ILE A 1 121 ? 18.048 -18.144 -18.114 1.00 53.81 121 ILE A CA 1
ATOM 936 C C . ILE A 1 121 ? 18.576 -18.850 -16.839 1.00 53.81 121 ILE A C 1
ATOM 938 O O . ILE A 1 121 ? 18.432 -20.061 -16.706 1.00 53.81 121 ILE A O 1
ATOM 942 N N . TYR A 1 122 ? 19.095 -18.104 -15.848 1.00 47.00 122 TYR A N 1
ATOM 943 C CA . TYR A 1 122 ? 19.748 -18.651 -14.641 1.00 47.00 122 TYR A CA 1
ATOM 944 C C . TYR A 1 122 ? 19.282 -18.010 -13.315 1.00 47.00 122 TYR A C 1
ATOM 946 O O . TYR A 1 122 ? 20.101 -17.723 -12.446 1.00 47.00 122 TYR A O 1
ATOM 954 N N . ALA A 1 123 ? 17.986 -17.732 -13.140 1.00 58.22 123 ALA A N 1
ATOM 955 C CA . ALA A 1 123 ? 17.478 -17.266 -11.842 1.00 58.22 123 ALA A CA 1
ATOM 956 C C . ALA A 1 123 ? 17.187 -18.450 -10.904 1.00 58.22 123 ALA A C 1
ATOM 958 O O . ALA A 1 123 ? 16.363 -19.310 -11.234 1.00 58.22 123 ALA A O 1
ATOM 959 N N . ASP A 1 124 ? 17.834 -18.450 -9.737 1.00 62.31 124 ASP A N 1
ATOM 960 C CA . ASP A 1 124 ? 17.518 -19.312 -8.593 1.00 62.31 124 ASP A CA 1
ATOM 961 C C . ASP A 1 124 ? 16.036 -19.159 -8.183 1.00 62.31 124 ASP A C 1
ATOM 963 O O . ASP A 1 124 ? 15.434 -18.097 -8.369 1.00 62.31 124 ASP A O 1
ATOM 967 N N . GLN A 1 125 ? 15.427 -20.212 -7.633 1.00 62.97 125 GLN A N 1
ATOM 968 C CA . GLN A 1 125 ? 14.009 -20.248 -7.253 1.00 62.97 125 GLN A CA 1
ATOM 969 C C . GLN A 1 125 ? 13.668 -19.107 -6.274 1.00 62.97 125 GLN A C 1
ATOM 971 O O . GLN A 1 125 ? 12.657 -18.427 -6.431 1.00 62.97 125 GLN A O 1
ATOM 976 N N . GLN A 1 126 ? 14.588 -18.803 -5.354 1.00 63.59 126 GLN A N 1
ATOM 977 C CA . GLN A 1 126 ? 14.465 -17.707 -4.392 1.00 63.59 126 GLN A CA 1
ATOM 978 C C . GLN A 1 126 ? 14.424 -16.318 -5.059 1.00 63.59 126 GLN A C 1
ATOM 980 O O . GLN A 1 126 ? 13.723 -15.421 -4.592 1.00 63.59 126 GLN A O 1
ATOM 985 N N . ALA A 1 127 ? 15.127 -16.127 -6.181 1.00 63.47 127 ALA A N 1
ATOM 986 C CA . ALA A 1 127 ? 15.096 -14.871 -6.931 1.00 63.47 127 ALA A CA 1
ATOM 987 C C . ALA A 1 127 ? 13.754 -14.669 -7.656 1.00 63.47 127 ALA A C 1
ATOM 989 O O . ALA A 1 127 ? 13.306 -13.533 -7.807 1.00 63.47 127 ALA A O 1
ATOM 990 N N . LYS A 1 128 ? 13.086 -15.759 -8.061 1.00 64.56 128 LYS A N 1
ATOM 991 C CA . LYS A 1 128 ? 11.744 -15.710 -8.664 1.00 64.56 128 LYS A CA 1
ATOM 992 C C . LYS A 1 128 ? 10.673 -15.344 -7.637 1.00 64.56 128 LYS A C 1
ATOM 994 O O . LYS A 1 128 ? 9.816 -14.521 -7.950 1.00 64.56 128 LYS A O 1
ATOM 999 N N . ASP A 1 129 ? 10.759 -1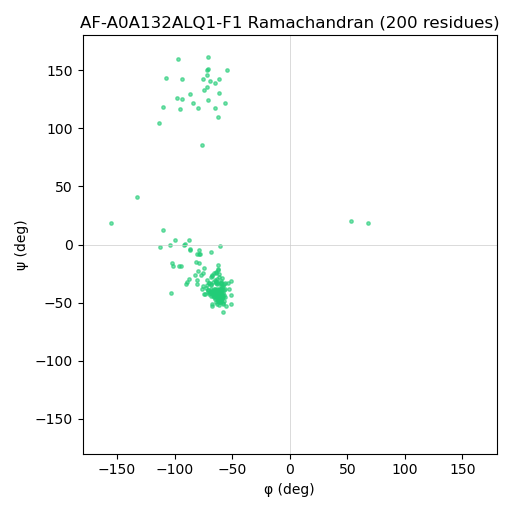5.880 -6.422 1.00 64.62 129 ASP A N 1
ATOM 1000 C CA . ASP A 1 129 ? 9.802 -15.580 -5.348 1.00 64.62 129 ASP A CA 1
ATOM 1001 C C . ASP A 1 129 ? 9.903 -14.114 -4.891 1.00 64.62 129 ASP A C 1
ATOM 1003 O O . ASP A 1 129 ? 8.890 -13.422 -4.762 1.00 64.62 129 ASP A O 1
ATOM 1007 N N . ILE A 1 130 ? 11.129 -13.596 -4.735 1.00 64.56 130 ILE A N 1
ATOM 1008 C CA . ILE A 1 130 ? 11.365 -12.177 -4.421 1.00 64.56 130 ILE A CA 1
ATOM 1009 C C . ILE A 1 130 ? 10.850 -11.285 -5.561 1.00 64.56 130 ILE A C 1
ATOM 1011 O O . ILE A 1 130 ? 10.148 -10.308 -5.306 1.00 64.56 130 ILE A O 1
ATOM 1015 N N . ALA A 1 131 ? 11.121 -11.648 -6.820 1.00 66.19 131 ALA A N 1
ATOM 1016 C CA . ALA A 1 131 ? 10.629 -10.908 -7.981 1.00 66.19 131 ALA A CA 1
ATOM 1017 C C . ALA A 1 131 ? 9.092 -10.870 -8.053 1.00 66.19 131 ALA A C 1
ATOM 1019 O O . ALA A 1 131 ? 8.517 -9.839 -8.404 1.00 66.19 131 ALA A O 1
ATOM 1020 N N . GLN A 1 132 ? 8.409 -11.963 -7.697 1.00 69.12 132 GLN A N 1
ATOM 1021 C CA . GLN A 1 132 ? 6.945 -12.015 -7.644 1.00 69.12 132 GLN A CA 1
ATOM 1022 C C . GLN A 1 132 ? 6.366 -11.156 -6.514 1.00 69.12 132 GLN A C 1
ATOM 1024 O O . GLN A 1 132 ? 5.361 -10.467 -6.714 1.00 69.12 132 GLN A O 1
ATOM 1029 N N . GLN A 1 133 ? 6.995 -11.160 -5.337 1.00 69.12 133 GLN A N 1
ATOM 1030 C CA . GLN A 1 133 ? 6.557 -10.330 -4.216 1.00 69.12 133 GLN A CA 1
ATOM 1031 C C . GLN A 1 133 ? 6.747 -8.836 -4.512 1.00 69.12 133 GLN A C 1
ATOM 1033 O O . GLN A 1 133 ? 5.858 -8.026 -4.222 1.00 69.12 133 GLN A O 1
ATOM 1038 N N . ASP A 1 134 ? 7.867 -8.478 -5.139 1.00 74.81 134 ASP A N 1
ATOM 1039 C CA . ASP A 1 134 ? 8.140 -7.118 -5.595 1.00 74.81 134 ASP A CA 1
ATOM 1040 C C . ASP A 1 134 ? 7.139 -6.713 -6.696 1.00 74.81 134 ASP A C 1
ATOM 1042 O O . ASP A 1 134 ? 6.539 -5.642 -6.613 1.00 74.81 134 ASP A O 1
ATOM 1046 N N . LEU A 1 135 ? 6.813 -7.601 -7.646 1.00 81.56 135 LEU A N 1
ATOM 1047 C CA . LEU A 1 135 ? 5.817 -7.340 -8.694 1.00 81.56 135 LEU A CA 1
ATOM 1048 C C . LEU A 1 135 ? 4.440 -6.956 -8.136 1.00 81.56 135 LEU A C 1
ATOM 1050 O O . LEU A 1 135 ? 3.828 -6.001 -8.619 1.00 81.56 135 LEU A O 1
ATOM 1054 N N . TYR A 1 136 ? 3.942 -7.676 -7.126 1.00 82.69 136 TYR A N 1
ATOM 1055 C CA . TYR A 1 136 ? 2.666 -7.334 -6.491 1.00 82.69 136 TYR A CA 1
ATOM 1056 C C . TYR A 1 136 ? 2.711 -5.923 -5.893 1.00 82.69 136 TYR A C 1
ATOM 1058 O O . TYR A 1 136 ? 1.827 -5.110 -6.161 1.00 82.69 136 TYR A O 1
ATOM 1066 N N . ARG A 1 137 ? 3.771 -5.595 -5.146 1.00 82.75 137 ARG A N 1
ATOM 1067 C CA . ARG A 1 137 ? 3.930 -4.277 -4.510 1.00 82.75 137 ARG A CA 1
ATOM 1068 C C . ARG A 1 137 ? 4.003 -3.147 -5.536 1.00 82.75 137 ARG A C 1
ATOM 1070 O O . ARG A 1 137 ? 3.373 -2.110 -5.334 1.00 82.75 137 ARG A O 1
ATOM 1077 N N . PHE A 1 138 ? 4.700 -3.357 -6.653 1.00 86.19 138 PHE A N 1
ATOM 1078 C CA . PHE A 1 138 ? 4.754 -2.388 -7.751 1.00 86.19 138 PHE A CA 1
ATOM 1079 C C . PHE A 1 138 ? 3.380 -2.194 -8.397 1.00 86.19 138 PHE A C 1
ATOM 1081 O O . PHE A 1 138 ? 2.961 -1.058 -8.605 1.00 86.19 138 PHE A O 1
ATOM 1088 N N . LYS A 1 139 ? 2.664 -3.288 -8.697 1.00 87.69 139 LYS A N 1
ATOM 1089 C CA . LYS A 1 139 ? 1.313 -3.224 -9.276 1.00 87.69 139 LYS A CA 1
ATOM 1090 C C . LYS A 1 139 ? 0.356 -2.473 -8.362 1.00 87.69 139 LYS A C 1
ATOM 1092 O O . LYS A 1 139 ? -0.419 -1.659 -8.850 1.00 87.69 139 LYS A O 1
ATOM 1097 N N . VAL A 1 140 ? 0.413 -2.727 -7.055 1.00 85.50 140 VAL A N 1
ATOM 1098 C CA . VAL A 1 140 ? -0.401 -2.010 -6.068 1.00 85.50 140 VAL A CA 1
ATOM 1099 C C . VAL A 1 140 ? -0.056 -0.524 -6.087 1.00 85.50 140 VAL A C 1
ATOM 1101 O O . VAL A 1 140 ? -0.954 0.282 -6.286 1.00 85.50 140 VAL A O 1
ATOM 1104 N N . ALA A 1 141 ? 1.224 -0.152 -5.983 1.00 86.69 141 ALA A N 1
ATOM 1105 C CA . ALA A 1 141 ? 1.632 1.253 -6.008 1.00 86.69 141 ALA A CA 1
ATOM 1106 C C . ALA A 1 141 ? 1.170 1.973 -7.289 1.00 86.69 141 ALA A C 1
ATOM 1108 O O . ALA A 1 141 ? 0.544 3.028 -7.206 1.00 86.69 141 ALA A O 1
ATOM 1109 N N . ALA A 1 142 ? 1.412 1.385 -8.464 1.00 86.81 142 ALA A N 1
ATOM 1110 C CA . ALA A 1 142 ? 1.027 1.967 -9.748 1.00 86.81 142 ALA A CA 1
ATOM 1111 C C . ALA A 1 142 ? -0.501 2.076 -9.911 1.00 86.81 142 ALA A C 1
ATOM 1113 O O . ALA A 1 142 ? -1.000 3.117 -10.338 1.00 86.81 142 ALA A O 1
ATOM 1114 N N . ASN A 1 143 ? -1.257 1.042 -9.520 1.00 87.19 143 ASN A N 1
ATOM 1115 C CA . ASN A 1 143 ? -2.720 1.081 -9.557 1.00 87.19 143 ASN A CA 1
ATOM 1116 C C . ASN A 1 143 ? -3.290 2.109 -8.583 1.00 87.19 143 ASN A C 1
ATOM 1118 O O . ASN A 1 143 ? -4.229 2.804 -8.950 1.00 87.19 143 ASN A O 1
ATOM 1122 N N . THR A 1 144 ? -2.712 2.265 -7.390 1.00 85.38 144 THR A N 1
ATOM 1123 C CA . THR A 1 144 ? -3.144 3.298 -6.444 1.00 85.38 144 THR A CA 1
ATOM 1124 C C . THR A 1 144 ? -2.994 4.684 -7.065 1.00 85.38 144 THR A C 1
ATOM 1126 O O . THR A 1 144 ? -3.961 5.443 -7.082 1.00 85.38 144 THR A O 1
ATOM 1129 N N . ILE A 1 145 ? -1.838 5.001 -7.669 1.00 83.50 145 ILE A N 1
ATOM 1130 C CA . ILE A 1 145 ? -1.658 6.291 -8.358 1.00 83.50 145 ILE A CA 1
ATOM 1131 C C . ILE A 1 145 ? -2.663 6.421 -9.518 1.00 83.50 145 ILE A C 1
ATOM 1133 O O . ILE A 1 145 ? -3.242 7.490 -9.688 1.00 83.50 145 ILE A O 1
ATOM 1137 N N . LYS A 1 146 ? -2.941 5.346 -10.275 1.00 83.50 146 LYS A N 1
ATOM 1138 C CA . LYS A 1 146 ? -3.924 5.358 -11.379 1.00 83.50 146 LYS A CA 1
ATOM 1139 C C . LYS A 1 146 ? -5.336 5.660 -10.880 1.00 83.50 146 LYS A C 1
ATOM 1141 O O . LYS A 1 146 ? -6.010 6.503 -11.460 1.00 83.50 146 LYS A O 1
ATOM 1146 N N . THR A 1 147 ? -5.765 5.011 -9.798 1.00 82.12 147 THR A N 1
ATOM 1147 C CA . THR A 1 147 ? -7.086 5.233 -9.187 1.00 82.12 147 THR A CA 1
ATOM 1148 C C . THR A 1 147 ? -7.226 6.619 -8.571 1.00 82.12 147 THR A C 1
ATOM 1150 O O . THR A 1 147 ? -8.312 7.189 -8.595 1.00 82.12 147 THR A O 1
ATOM 1153 N N . LEU A 1 148 ? -6.133 7.183 -8.046 1.00 77.88 148 LEU A N 1
ATOM 1154 C CA . LEU A 1 148 ? -6.114 8.570 -7.591 1.00 77.88 148 LEU A CA 1
ATOM 1155 C C . LEU A 1 148 ? -6.254 9.504 -8.797 1.00 77.88 148 LEU A C 1
ATOM 1157 O O . LEU A 1 148 ? -7.169 10.314 -8.836 1.00 77.88 148 LEU A O 1
ATOM 1161 N N . ALA A 1 149 ? -5.433 9.320 -9.833 1.00 75.00 149 ALA A N 1
ATOM 1162 C CA . ALA A 1 149 ? -5.470 10.144 -11.038 1.00 75.00 149 ALA A CA 1
ATOM 1163 C C . ALA A 1 149 ? -6.821 10.097 -11.776 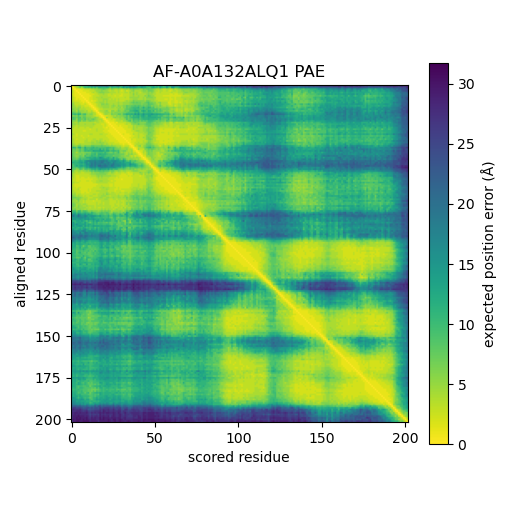1.00 75.00 149 ALA A C 1
ATOM 1165 O O . ALA A 1 149 ? -7.223 11.106 -12.346 1.00 75.00 149 ALA A O 1
ATOM 1166 N N . SER A 1 150 ? -7.536 8.965 -11.757 1.00 78.75 150 SER A N 1
ATOM 1167 C CA . SER A 1 150 ? -8.857 8.847 -12.389 1.00 78.75 150 SER A CA 1
ATOM 1168 C C . SER A 1 150 ? -9.983 9.529 -11.609 1.00 78.75 150 SER A C 1
ATOM 1170 O O . SER A 1 150 ? -11.001 9.866 -12.205 1.00 78.75 150 SER A O 1
ATOM 1172 N N . ASN A 1 151 ? -9.819 9.705 -10.294 1.00 72.56 151 ASN A N 1
ATOM 1173 C CA . ASN A 1 151 ? -10.860 10.210 -9.394 1.00 72.56 151 ASN A CA 1
ATOM 1174 C C . ASN A 1 151 ? -10.543 11.604 -8.811 1.00 72.56 151 ASN A C 1
ATOM 1176 O O . ASN A 1 151 ? -11.354 12.134 -8.056 1.00 72.56 151 ASN A O 1
ATOM 1180 N N . CYS A 1 152 ? -9.380 12.186 -9.122 1.00 67.88 152 CYS A N 1
ATOM 1181 C CA . CYS A 1 152 ? -8.958 13.501 -8.632 1.00 67.88 152 CYS A CA 1
ATOM 1182 C C . CYS A 1 152 ? -9.735 14.659 -9.280 1.00 67.88 152 CYS A C 1
ATOM 1184 O O . CYS A 1 152 ? -10.044 14.642 -10.473 1.00 67.88 152 CYS A O 1
ATOM 1186 N N . GLU A 1 153 ? -9.966 15.718 -8.499 1.00 64.25 153 GLU A N 1
ATOM 1187 C CA . GLU A 1 153 ? -10.511 16.984 -8.992 1.00 64.25 153 GLU A CA 1
ATOM 1188 C C . GLU A 1 153 ? -9.484 17.754 -9.848 1.00 64.25 153 GLU A C 1
ATOM 1190 O O . GLU A 1 153 ? -8.271 17.528 -9.794 1.00 64.25 153 GLU A O 1
ATOM 1195 N N . GLN A 1 154 ? -9.961 18.704 -10.661 1.00 59.94 154 GLN A N 1
ATOM 1196 C CA . GLN A 1 154 ? -9.134 19.431 -11.639 1.00 59.94 154 GLN A CA 1
ATOM 1197 C C . GLN A 1 154 ? -7.981 20.241 -11.009 1.00 59.94 154 GLN A C 1
ATOM 1199 O O . GLN A 1 154 ? -6.962 20.467 -11.668 1.00 59.94 154 GLN A O 1
ATOM 1204 N N . SER A 1 155 ? -8.104 20.655 -9.743 1.00 58.41 155 SER A N 1
ATOM 1205 C CA . SER A 1 155 ? -7.052 21.342 -8.980 1.00 58.41 155 SER A CA 1
ATOM 1206 C C . SER A 1 155 ? -5.857 20.434 -8.668 1.00 58.41 155 SER A C 1
ATOM 1208 O O . SER A 1 155 ? -4.708 20.856 -8.817 1.00 58.41 155 SER A O 1
ATOM 1210 N N . ASP A 1 156 ? -6.110 19.171 -8.323 1.00 63.28 156 ASP A N 1
ATOM 1211 C CA . ASP A 1 156 ? -5.083 18.193 -7.932 1.00 63.28 156 ASP A CA 1
ATOM 1212 C C . ASP A 1 156 ? -4.361 17.601 -9.145 1.00 63.28 156 ASP A C 1
ATOM 1214 O O . ASP A 1 156 ? -3.198 17.189 -9.078 1.00 63.28 156 ASP A O 1
ATOM 1218 N N . LEU A 1 157 ? -5.012 17.658 -10.307 1.00 65.38 157 LEU A N 1
ATOM 1219 C CA . LEU A 1 157 ? -4.422 17.279 -11.584 1.00 65.38 157 LEU A CA 1
ATOM 1220 C C . LEU A 1 157 ? -3.181 18.126 -11.927 1.00 65.38 157 LEU A C 1
ATOM 1222 O O . LEU A 1 157 ? -2.226 17.633 -12.533 1.00 65.38 157 LEU A O 1
ATOM 1226 N N . CYS A 1 158 ? -3.144 19.388 -11.482 1.00 65.69 158 CYS A N 1
ATOM 1227 C CA . CYS A 1 158 ? -1.972 20.255 -11.635 1.00 65.69 158 CYS A CA 1
ATOM 1228 C C . CYS A 1 158 ? -0.753 19.738 -10.854 1.00 65.69 158 CYS A C 1
ATOM 1230 O O . 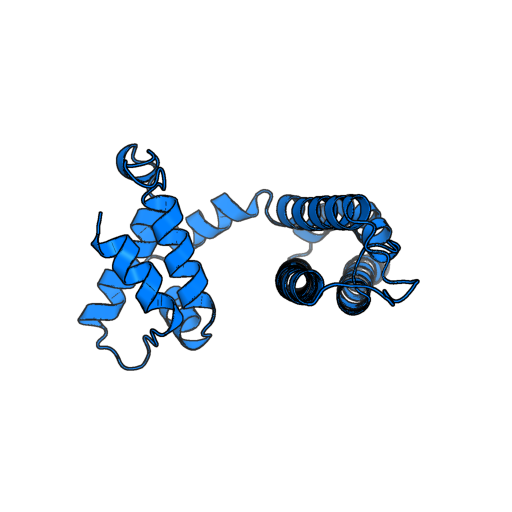CYS A 1 158 ? 0.385 19.942 -11.286 1.00 65.69 158 CYS A O 1
ATOM 1232 N N . LEU A 1 159 ? -0.966 19.069 -9.715 1.00 67.50 159 LEU A N 1
ATOM 1233 C CA . LEU A 1 159 ? 0.107 18.455 -8.931 1.00 67.50 159 LEU A CA 1
ATOM 1234 C C . LEU A 1 159 ? 0.612 17.179 -9.607 1.00 67.50 159 LEU A C 1
ATOM 1236 O O . LEU A 1 159 ? 1.823 17.003 -9.721 1.00 67.50 159 LEU A O 1
ATOM 1240 N N . LEU A 1 160 ? -0.292 16.344 -10.129 1.00 72.38 160 LEU A N 1
ATOM 1241 C CA . LEU A 1 160 ? 0.060 15.148 -10.905 1.00 72.38 160 LEU A CA 1
ATOM 1242 C C . LEU A 1 160 ? 0.880 15.491 -12.154 1.00 72.38 160 LEU A C 1
ATOM 1244 O O . LEU A 1 160 ? 1.865 14.815 -12.451 1.00 72.38 160 LEU A O 1
ATOM 1248 N N . LYS A 1 161 ? 0.557 16.604 -12.822 1.00 74.62 161 LYS A N 1
ATOM 1249 C CA . LYS A 1 161 ? 1.308 17.091 -13.986 1.00 74.62 161 LYS A CA 1
ATOM 1250 C C . LYS A 1 161 ? 2.779 17.383 -13.678 1.00 74.62 161 LYS A C 1
ATOM 1252 O O . LYS A 1 161 ? 3.642 17.141 -14.516 1.00 74.62 161 LYS A O 1
ATOM 1257 N N . LYS A 1 162 ? 3.112 17.837 -12.460 1.00 80.56 162 LYS A N 1
ATOM 1258 C CA . LYS A 1 162 ? 4.518 18.049 -12.055 1.00 80.56 162 LYS A CA 1
ATOM 1259 C C . LYS A 1 162 ? 5.334 16.752 -12.066 1.00 80.56 162 LYS A C 1
ATOM 1261 O O . LYS A 1 162 ? 6.560 16.809 -12.148 1.00 80.56 162 LYS A O 1
ATOM 1266 N N . PHE A 1 163 ? 4.674 15.597 -11.987 1.00 80.50 163 PHE A N 1
ATOM 1267 C CA . PHE A 1 163 ? 5.309 14.284 -11.955 1.00 80.50 163 PHE A CA 1
ATOM 1268 C C . PHE A 1 163 ? 5.225 13.517 -13.280 1.00 80.50 163 PHE A C 1
ATOM 1270 O O . PHE A 1 163 ? 5.802 12.435 -13.366 1.00 80.50 163 PHE A O 1
ATOM 1277 N N . GLU A 1 164 ? 4.598 14.082 -14.318 1.00 83.44 164 GLU A N 1
ATOM 1278 C CA . GLU A 1 164 ? 4.428 13.461 -15.642 1.00 83.44 164 GLU A CA 1
ATOM 1279 C C . GLU A 1 164 ? 5.759 12.946 -16.206 1.00 83.44 164 GLU A C 1
ATOM 1281 O O . GLU A 1 164 ? 5.889 11.762 -16.504 1.00 83.44 164 GLU A O 1
ATOM 1286 N N . ASN A 1 165 ? 6.795 13.790 -16.230 1.00 84.44 165 ASN A N 1
ATOM 1287 C CA . ASN A 1 165 ? 8.119 13.404 -16.729 1.00 84.44 165 ASN A CA 1
ATOM 1288 C C . ASN A 1 165 ? 8.724 12.217 -15.963 1.00 84.44 165 ASN A C 1
ATOM 1290 O O . ASN A 1 165 ? 9.385 11.369 -16.554 1.00 84.44 165 ASN A O 1
ATOM 1294 N N . ARG A 1 166 ? 8.49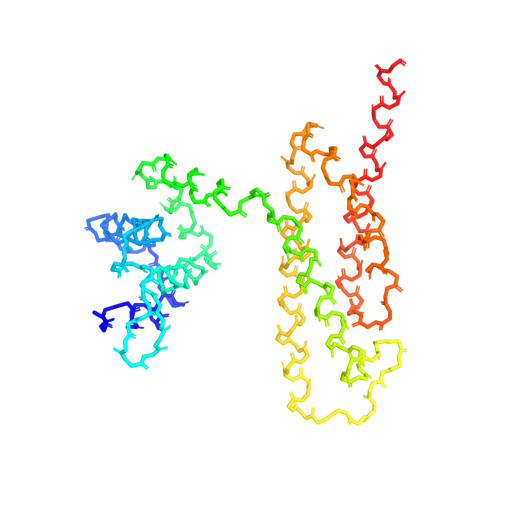8 12.135 -14.645 1.00 88.44 166 ARG A N 1
ATOM 1295 C CA . ARG A 1 166 ? 9.007 11.025 -13.823 1.00 88.44 166 ARG A CA 1
ATOM 1296 C C . ARG A 1 166 ? 8.266 9.732 -14.145 1.00 88.44 166 ARG A C 1
ATOM 1298 O O . ARG A 1 166 ? 8.899 8.698 -14.306 1.00 88.44 166 ARG A O 1
ATOM 1305 N N . ILE A 1 167 ? 6.946 9.802 -14.302 1.00 86.12 167 ILE A N 1
ATOM 1306 C CA . ILE A 1 167 ? 6.107 8.656 -14.675 1.00 86.12 167 ILE A CA 1
ATOM 1307 C C . ILE A 1 167 ? 6.478 8.141 -16.069 1.00 86.12 167 ILE A C 1
ATOM 1309 O O . ILE A 1 167 ? 6.629 6.936 -16.248 1.00 86.12 167 ILE A O 1
ATOM 1313 N N . VAL A 1 168 ? 6.677 9.038 -17.037 1.00 87.25 168 VAL A N 1
ATOM 1314 C CA . VAL A 1 168 ? 7.104 8.671 -18.395 1.00 87.25 168 VAL A CA 1
ATOM 1315 C C . VAL A 1 168 ? 8.485 8.012 -18.370 1.00 87.25 168 VAL A C 1
ATOM 1317 O O . VAL A 1 168 ? 8.667 6.973 -18.999 1.00 87.25 168 VAL A O 1
ATOM 1320 N N . ASN A 1 169 ? 9.437 8.542 -17.595 1.00 89.00 169 ASN A N 1
ATOM 1321 C CA . ASN A 1 169 ? 10.756 7.919 -17.440 1.00 89.00 169 ASN A CA 1
ATOM 1322 C C . ASN A 1 169 ? 10.659 6.497 -16.865 1.00 89.00 169 ASN A C 1
ATOM 1324 O O . ASN A 1 169 ? 11.309 5.589 -17.377 1.00 89.00 169 ASN A O 1
ATOM 1328 N N . LEU A 1 170 ? 9.809 6.291 -15.854 1.00 87.25 170 LEU A N 1
ATOM 1329 C CA . LEU A 1 170 ? 9.552 4.967 -15.283 1.00 87.25 170 LEU A CA 1
ATOM 1330 C C . LEU A 1 170 ? 8.904 4.020 -16.305 1.00 87.25 170 LEU A C 1
ATOM 1332 O O . LEU A 1 170 ? 9.306 2.865 -16.411 1.00 87.25 170 LEU A O 1
ATOM 1336 N N . ALA A 1 171 ? 7.944 4.497 -17.102 1.00 87.19 171 ALA A N 1
ATOM 1337 C CA . ALA A 1 171 ? 7.306 3.695 -18.149 1.00 87.19 171 ALA A CA 1
ATOM 1338 C C . ALA A 1 171 ? 8.287 3.266 -19.261 1.00 87.19 171 ALA A C 1
ATOM 1340 O O . ALA A 1 171 ? 8.071 2.252 -19.917 1.00 87.19 171 ALA A O 1
ATOM 1341 N N . MET A 1 172 ? 9.385 4.001 -19.452 1.00 87.94 172 MET A N 1
ATOM 1342 C CA . MET A 1 172 ? 10.440 3.663 -20.414 1.00 87.94 172 MET A CA 1
ATOM 1343 C C . MET A 1 172 ? 11.558 2.792 -19.813 1.00 87.94 172 MET A C 1
ATOM 1345 O O . MET A 1 172 ? 12.513 2.451 -20.514 1.00 87.94 172 MET A O 1
ATOM 1349 N N . SER A 1 173 ? 11.470 2.430 -18.528 1.00 87.12 173 SER A N 1
ATOM 1350 C CA . SER A 1 173 ? 12.535 1.707 -17.834 1.00 87.12 173 SER A CA 1
ATOM 1351 C C . SER A 1 173 ? 12.621 0.227 -18.238 1.00 87.12 173 SER A C 1
ATOM 1353 O O . SER A 1 173 ? 11.619 -0.488 -18.185 1.00 87.12 173 SER A O 1
ATOM 1355 N N . PRO A 1 174 ? 13.825 -0.301 -18.537 1.00 83.12 174 PRO A N 1
ATOM 1356 C CA . PRO A 1 174 ? 14.032 -1.725 -18.812 1.00 83.12 174 PRO A CA 1
ATOM 1357 C C . PRO A 1 174 ? 14.082 -2.599 -17.541 1.00 83.12 174 PRO A C 1
ATOM 1359 O O . PRO A 1 174 ? 14.143 -3.829 -17.632 1.00 83.12 174 PRO A O 1
ATOM 1362 N N . PHE A 1 175 ? 14.097 -1.981 -16.355 1.00 82.25 175 PHE A N 1
ATOM 1363 C CA . PHE A 1 175 ? 14.220 -2.652 -15.052 1.00 82.25 175 PHE A CA 1
ATOM 1364 C C . PHE A 1 175 ? 12.873 -2.818 -14.336 1.00 82.25 175 PHE A C 1
ATOM 1366 O O . PHE A 1 175 ? 12.815 -3.315 -13.208 1.00 82.25 175 PHE A O 1
ATOM 1373 N N . ILE A 1 176 ? 11.781 -2.422 -14.990 1.00 83.81 176 ILE A N 1
ATOM 1374 C CA . ILE A 1 176 ? 10.417 -2.571 -14.489 1.00 83.81 176 ILE A CA 1
ATOM 1375 C C . ILE A 1 176 ? 9.713 -3.676 -15.277 1.00 83.81 176 ILE A C 1
ATOM 1377 O O . ILE A 1 176 ? 9.922 -3.856 -16.475 1.00 83.81 176 ILE A O 1
ATOM 1381 N N . HIS A 1 177 ? 8.877 -4.449 -14.587 1.00 84.56 177 HIS A N 1
ATOM 1382 C CA . HIS A 1 177 ? 8.114 -5.521 -15.211 1.00 84.56 177 HIS A CA 1
ATOM 1383 C C . HIS A 1 177 ? 7.098 -4.961 -16.236 1.00 84.56 177 HIS A C 1
ATOM 1385 O O . HIS A 1 177 ? 6.409 -3.987 -15.915 1.00 84.56 177 HIS A O 1
ATOM 1391 N N . PRO A 1 178 ? 6.910 -5.599 -17.411 1.00 84.31 178 PRO A N 1
ATOM 1392 C CA . PRO A 1 178 ? 6.005 -5.128 -18.468 1.00 84.31 178 PRO A CA 1
ATOM 1393 C C . PRO A 1 178 ? 4.579 -4.798 -18.005 1.00 84.31 178 PRO A C 1
ATOM 1395 O O . PRO A 1 178 ? 4.046 -3.750 -18.352 1.00 84.31 178 PRO A O 1
ATOM 1398 N N . ASP A 1 179 ? 3.974 -5.638 -17.160 1.00 85.31 179 ASP A N 1
ATOM 1399 C CA . ASP A 1 179 ? 2.641 -5.365 -16.599 1.00 85.31 179 ASP A CA 1
ATOM 1400 C C . ASP A 1 179 ? 2.552 -4.040 -15.825 1.00 85.31 179 ASP A C 1
ATOM 1402 O O . ASP A 1 179 ? 1.518 -3.379 -15.838 1.00 85.31 179 ASP A O 1
ATOM 1406 N N . VAL A 1 180 ? 3.617 -3.659 -15.113 1.00 86.94 180 VAL A N 1
ATOM 1407 C CA . VAL A 1 180 ? 3.657 -2.400 -14.356 1.00 86.94 180 VAL A CA 1
ATOM 1408 C C . VAL A 1 180 ? 3.871 -1.232 -15.314 1.00 86.94 180 VAL A C 1
ATOM 1410 O O . VAL A 1 180 ? 3.226 -0.201 -15.154 1.00 86.94 180 VAL A O 1
ATOM 1413 N N . ILE A 1 181 ? 4.703 -1.414 -16.345 1.00 88.00 181 ILE A N 1
ATOM 1414 C CA . ILE A 1 181 ? 4.881 -0.436 -17.427 1.00 88.00 181 ILE A CA 1
ATOM 1415 C C . ILE A 1 181 ? 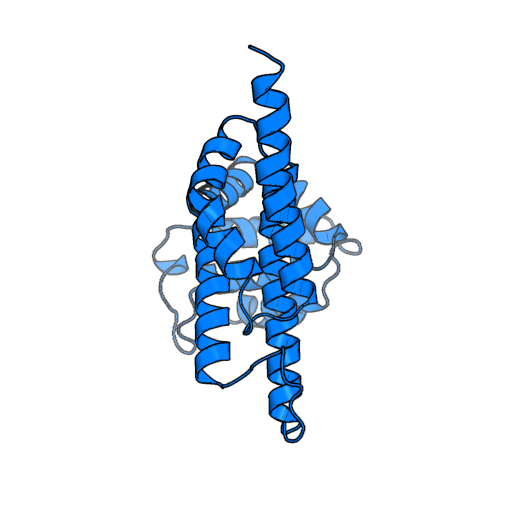3.545 -0.139 -18.114 1.00 88.00 181 ILE A C 1
ATOM 1417 O O . ILE A 1 181 ? 3.234 1.026 -18.328 1.00 88.00 181 ILE A O 1
ATOM 1421 N N . ALA A 1 182 ? 2.725 -1.157 -18.392 1.00 88.75 182 ALA A N 1
ATOM 1422 C CA . ALA A 1 182 ? 1.398 -0.964 -18.976 1.00 88.75 182 ALA A CA 1
ATOM 1423 C C . ALA A 1 182 ? 0.502 -0.077 -18.090 1.00 88.75 182 ALA A C 1
ATOM 1425 O O . ALA A 1 182 ? -0.124 0.857 -18.582 1.00 88.75 182 ALA A O 1
ATOM 1426 N N . ILE A 1 183 ? 0.503 -0.300 -16.770 1.00 87.56 183 ILE A N 1
ATOM 1427 C CA . ILE A 1 183 ? -0.260 0.528 -15.820 1.00 87.56 183 ILE A CA 1
ATOM 1428 C C . ILE A 1 183 ? 0.280 1.967 -15.781 1.00 87.56 183 ILE A C 1
ATOM 1430 O O . ILE A 1 183 ? -0.505 2.913 -15.737 1.00 87.56 183 ILE A O 1
ATOM 1434 N N . LEU A 1 184 ? 1.604 2.150 -15.804 1.00 88.25 184 LEU A N 1
ATOM 1435 C CA . LEU A 1 184 ? 2.231 3.476 -15.828 1.00 88.25 184 LEU A CA 1
ATOM 1436 C C . LEU A 1 184 ? 1.984 4.215 -17.151 1.00 88.25 184 LEU A C 1
ATOM 1438 O O . LEU A 1 184 ? 1.806 5.430 -17.136 1.00 88.25 184 LEU A O 1
ATOM 1442 N N . ALA A 1 185 ? 1.930 3.500 -18.275 1.00 87.31 185 ALA A N 1
ATOM 1443 C CA . ALA A 1 185 ? 1.598 4.055 -19.582 1.00 87.31 185 ALA A CA 1
ATOM 1444 C C . ALA A 1 185 ? 0.131 4.501 -19.646 1.00 87.31 185 ALA A C 1
ATOM 1446 O O . ALA A 1 185 ? -0.143 5.619 -20.080 1.00 87.31 185 ALA A O 1
ATOM 1447 N N . ASP A 1 186 ? -0.800 3.687 -19.134 1.00 87.69 186 ASP A N 1
ATOM 1448 C CA . ASP A 1 186 ? -2.204 4.084 -18.969 1.00 87.69 186 ASP A CA 1
ATOM 1449 C C . ASP A 1 186 ? -2.329 5.336 -18.093 1.00 87.69 186 ASP A C 1
ATOM 1451 O O . ASP A 1 186 ? -3.124 6.232 -18.364 1.00 87.69 186 ASP A O 1
ATOM 1455 N N . LEU A 1 187 ? -1.543 5.400 -17.020 1.00 86.06 187 LEU A N 1
ATOM 1456 C CA . LEU A 1 187 ? -1.529 6.532 -16.106 1.00 86.06 187 LEU A CA 1
ATOM 1457 C C . LEU A 1 187 ? -0.988 7.798 -16.777 1.00 86.06 187 LEU A C 1
ATOM 1459 O O . LEU A 1 187 ? -1.585 8.864 -16.631 1.00 86.06 187 LEU A O 1
ATOM 1463 N N . ALA A 1 188 ? 0.102 7.684 -17.538 1.00 85.06 188 ALA A N 1
ATOM 1464 C CA . ALA A 1 188 ? 0.626 8.776 -18.349 1.00 85.06 188 ALA A CA 1
ATOM 1465 C C . ALA A 1 188 ? -0.427 9.254 -19.359 1.00 85.06 188 ALA A C 1
ATOM 1467 O O . ALA A 1 188 ? -0.670 10.452 -19.457 1.00 85.06 188 ALA A O 1
ATOM 1468 N N . PHE A 1 189 ? -1.130 8.327 -20.020 1.00 84.12 189 PHE A N 1
ATOM 1469 C CA . PHE A 1 189 ? -2.228 8.658 -20.925 1.00 84.12 189 PHE A CA 1
ATOM 1470 C C . PHE A 1 189 ? -3.350 9.428 -20.219 1.00 84.12 189 PHE A C 1
ATOM 1472 O O . PHE A 1 189 ? -3.770 10.460 -20.725 1.00 84.12 189 PHE A O 1
ATOM 1479 N N . ILE A 1 190 ? -3.793 9.003 -19.030 1.00 81.12 190 ILE A N 1
ATOM 1480 C CA . ILE A 1 190 ? -4.822 9.718 -18.249 1.00 81.12 190 ILE A CA 1
ATOM 1481 C C . ILE A 1 190 ? -4.364 11.145 -17.902 1.00 81.12 190 ILE A C 1
ATOM 1483 O O . ILE A 1 190 ? -5.157 12.085 -17.960 1.00 81.12 190 ILE A O 1
ATOM 1487 N N . ILE A 1 191 ? -3.088 11.340 -17.566 1.00 78.25 191 ILE A N 1
ATOM 1488 C CA . ILE A 1 191 ? -2.539 12.673 -17.276 1.00 78.25 191 ILE A CA 1
ATOM 1489 C C . ILE A 1 191 ? -2.515 13.546 -18.544 1.00 78.25 191 ILE A C 1
ATOM 1491 O O . ILE A 1 191 ? -2.851 14.732 -18.477 1.00 78.25 191 ILE A O 1
ATOM 1495 N N . THR A 1 192 ? -2.166 12.974 -19.701 1.00 75.12 192 THR A N 1
ATOM 1496 C CA . THR A 1 192 ? -2.062 13.695 -20.979 1.00 75.12 192 THR A CA 1
ATOM 1497 C C . THR A 1 192 ? -3.417 13.921 -21.675 1.00 75.12 192 THR A C 1
ATOM 1499 O O . THR A 1 192 ? -3.611 14.966 -22.290 1.00 75.12 192 THR A O 1
ATOM 1502 N N . ASP A 1 193 ? -4.387 13.011 -21.583 1.00 70.00 193 ASP A N 1
ATOM 1503 C CA . ASP A 1 193 ? -5.707 13.134 -22.233 1.00 70.00 193 ASP A CA 1
ATOM 1504 C C . ASP A 1 193 ? -6.587 14.190 -21.544 1.00 70.00 193 ASP A C 1
ATOM 1506 O O . ASP A 1 193 ? -7.208 15.042 -22.185 1.00 70.00 193 ASP A O 1
ATOM 1510 N N . ASN A 1 194 ? -6.510 14.275 -20.214 1.00 58.56 194 ASN A N 1
ATOM 1511 C CA . ASN A 1 194 ? -7.159 15.344 -19.453 1.00 58.56 194 ASN A CA 1
ATOM 1512 C C . ASN A 1 194 ? -6.624 16.751 -19.800 1.00 58.56 194 ASN A C 1
ATOM 1514 O O . ASN A 1 194 ? -7.292 17.753 -19.547 1.00 58.56 194 ASN A O 1
ATOM 1518 N N . HIS A 1 195 ? -5.452 16.859 -20.436 1.00 52.56 195 HIS A N 1
ATOM 1519 C CA . HIS A 1 195 ? -4.937 18.117 -20.982 1.00 52.56 195 HIS A CA 1
ATOM 1520 C C . HIS A 1 195 ? -5.621 18.524 -22.302 1.00 52.56 195 HIS A C 1
ATOM 1522 O O . HIS A 1 195 ? -5.708 19.720 -22.598 1.00 52.56 195 HIS A O 1
ATOM 1528 N N . ALA A 1 196 ? -6.148 17.573 -23.082 1.00 48.22 196 ALA A N 1
ATOM 1529 C CA . ALA A 1 196 ? -6.883 17.862 -24.313 1.00 48.22 196 ALA A CA 1
ATOM 1530 C C . ALA A 1 196 ? -8.257 18.491 -24.021 1.00 48.22 196 ALA A C 1
ATOM 1532 O O . ALA A 1 196 ? -8.627 19.469 -24.672 1.00 48.22 196 ALA A O 1
ATOM 1533 N N . MET A 1 197 ? -8.961 18.026 -22.980 1.00 44.19 197 MET A N 1
ATOM 1534 C CA . MET A 1 197 ? -10.259 18.596 -22.579 1.00 44.19 197 MET A CA 1
ATOM 1535 C C . MET A 1 197 ? -10.169 20.028 -22.022 1.00 44.19 197 MET A C 1
ATOM 1537 O O . MET A 1 197 ? -11.131 20.793 -22.130 1.00 44.19 197 MET A O 1
ATOM 1541 N N . ILE A 1 198 ? -9.021 20.420 -21.457 1.00 47.09 198 ILE A N 1
ATOM 1542 C CA . ILE A 1 198 ? -8.785 21.786 -20.957 1.00 47.09 198 ILE A CA 1
ATOM 1543 C C . ILE A 1 198 ? -8.623 22.774 -22.123 1.00 47.09 198 ILE A C 1
ATOM 1545 O O . ILE A 1 198 ? -9.093 23.907 -22.035 1.00 47.09 198 ILE A O 1
ATOM 1549 N N . LYS A 1 199 ? -8.024 22.350 -23.244 1.00 45.06 199 LYS A N 1
ATOM 1550 C CA . LYS A 1 199 ? -7.829 23.211 -24.426 1.00 45.06 199 LYS A CA 1
ATOM 1551 C C . LYS A 1 199 ? -9.101 23.458 -25.238 1.00 45.06 199 LYS A C 1
ATOM 1553 O O . LYS A 1 199 ? -9.154 24.435 -25.967 1.00 45.06 199 LYS A O 1
ATOM 1558 N N . THR A 1 200 ? -10.124 22.617 -25.107 1.00 39.91 200 THR A N 1
ATOM 1559 C CA . THR A 1 200 ? -11.426 22.800 -25.781 1.00 39.91 200 THR A CA 1
ATOM 1560 C C . THR A 1 200 ? -12.414 23.687 -25.018 1.00 39.91 200 THR A C 1
ATOM 1562 O O . THR A 1 200 ? -13.509 23.932 -25.516 1.00 39.91 200 THR A O 1
ATOM 1565 N N . LYS A 1 201 ? -12.066 24.150 -23.809 1.00 40.34 201 LYS A N 1
ATOM 1566 C CA . LYS A 1 201 ? -12.903 25.046 -22.987 1.00 40.34 201 LYS A CA 1
ATOM 1567 C C . LYS A 1 201 ? -12.353 26.479 -22.869 1.00 40.34 201 LYS A C 1
ATOM 1569 O O . LYS A 1 201 ? -12.839 27.225 -22.020 1.00 40.34 201 LYS A O 1
ATOM 1574 N N . GLN A 1 202 ? -11.369 26.857 -23.688 1.00 38.12 202 GLN A N 1
ATOM 1575 C CA . GLN A 1 202 ? -10.920 28.247 -23.856 1.00 38.12 202 GLN A CA 1
ATOM 1576 C C . GLN A 1 202 ? -11.377 28.804 -25.198 1.00 38.12 202 GLN A C 1
ATOM 1578 O O . GLN A 1 202 ? -11.311 28.045 -26.190 1.00 38.12 202 GLN A O 1
#

Secondary structure (DSSP, 8-state):
-HHHHHHHHHTTT--GGGS-HHHHHHHHHHHHHHHH--SHHHHSPBTTTTB-HHHHHHHHHHHHTTSHHHHHHHHTSSPHHHHHHHHHHHHTTHHHHHHHHHHHHHHHHHHTT--TTS--SS--HHHHHHHHHHHHHHHHHHHHHHHHHHH--HHHHHHHHTTHHHHHHHHT-TTS-HHHHHHHHHHHHHHHHHHHHHHTT-

Solvent-accessible surface area (backbone atoms only — not comparable to full-atom values): 11340 Å² total; per-residue (Å²): 117,68,66,56,59,54,44,46,66,46,24,69,75,58,68,62,86,83,55,57,66,86,55,51,50,60,49,52,49,48,37,55,48,37,49,64,45,83,47,64,82,24,61,45,56,45,83,91,79,57,55,18,51,22,58,49,28,45,51,26,52,54,40,32,51,73,40,65,72,40,40,57,52,57,73,68,46,79,62,62,68,58,58,49,49,51,48,52,78,54,48,86,50,36,67,60,51,45,51,50,50,52,52,53,51,33,53,51,25,52,76,69,66,45,43,64,82,57,79,76,89,80,69,55,72,70,56,52,55,52,52,52,56,50,48,53,54,48,41,50,45,45,48,51,52,38,58,46,65,75,70,55,57,81,75,56,49,60,59,54,56,78,43,44,70,58,45,51,53,55,40,69,40,57,38,45,55,66,76,45,28,53,48,35,45,54,37,48,45,56,63,54,52,61,54,57,63,56,63,73,75,109

pLDDT: mean 76.31, std 11.49, range [38.12, 89.0]